Protein AF-A0A7X3ZP82-F1 (afdb_monomer_lite)

Sequence (205 aa):
MTQKFMVLSALLICLITMFGCGSDEEEPEKPTTPTTTEPMVPPEELIGSWEVVSINGEHPLAFVNADEPDEEERPKLNTENFYYVFSTDNSWTLNVKFDMAEFPEVPNIEGKVGIAGIWSGTYSVDDSVLSLVKVESEVEITSDPIDFFDAVFEGSKIEAKNEILEEFMSHVFNPFTKTILSIDGDTLTLEATGSVKNKMVLEKQ

Secondary structure (DSSP, 8-state):
--------------------------PPPPP--------PPPPGGG-EEEEEEEETTB-HHHHHTPPPTT-TTSPPPP-TT-EEEE-TTSEEEEEEEEEEPP-TTSTT--S-EEEEEEEEEEEEEETTEEEEEE-TT--EEEEESTTHHHHH-TTTHHHHHHHHHHHHIIIIIGGGSEEEEEEETTEEEEEETT-TT-EEEEEE-

Radius of gyration: 28.33 Å; chains: 1; bounding box: 57×72×71 Å

Structure (mmCIF, N/CA/C/O backbone):
data_AF-A0A7X3ZP82-F1
#
_entry.id   AF-A0A7X3ZP82-F1
#
loop_
_atom_site.group_PDB
_atom_site.id
_atom_site.type_symbol
_atom_site.label_atom_id
_atom_site.label_alt_id
_atom_site.label_comp_id
_atom_site.label_asym_id
_atom_site.label_entity_id
_atom_site.label_seq_id
_atom_site.pdbx_PDB_ins_code
_atom_site.Cartn_x
_atom_site.Cartn_y
_atom_site.Cartn_z
_atom_site.occupancy
_atom_site.B_iso_or_equiv
_atom_site.auth_seq_id
_atom_site.auth_comp_id
_atom_site.auth_asym_id
_atom_site.auth_atom_id
_atom_site.pdbx_PDB_model_num
ATOM 1 N N . MET A 1 1 ? 30.926 59.669 29.052 1.00 42.66 1 MET A N 1
ATOM 2 C CA . MET A 1 1 ? 29.640 58.996 28.781 1.00 42.66 1 MET A CA 1
ATOM 3 C C . MET A 1 1 ? 29.006 58.638 30.115 1.00 42.66 1 MET A C 1
ATOM 5 O O . MET A 1 1 ? 29.610 57.934 30.908 1.00 42.66 1 MET A O 1
ATOM 9 N N . THR A 1 2 ? 27.871 59.272 30.378 1.00 34.81 2 THR A N 1
ATOM 10 C CA . THR A 1 2 ? 26.932 59.209 31.518 1.00 34.81 2 THR A CA 1
ATOM 11 C C . THR A 1 2 ? 26.518 57.756 31.855 1.00 34.81 2 THR A C 1
ATOM 13 O O . THR A 1 2 ? 26.283 56.984 30.936 1.00 34.81 2 THR A O 1
ATOM 16 N N . GLN A 1 3 ? 26.607 57.248 33.104 1.00 35.03 3 GLN A N 1
ATOM 17 C CA . GLN A 1 3 ? 25.612 57.330 34.212 1.00 35.03 3 GLN A CA 1
ATOM 18 C C . GLN A 1 3 ? 24.154 57.253 33.696 1.00 35.03 3 GLN A C 1
ATOM 20 O O . GLN A 1 3 ? 23.803 58.058 32.852 1.00 35.03 3 GLN A O 1
ATOM 25 N N . LYS A 1 4 ? 23.202 56.427 34.159 1.00 36.97 4 LYS A N 1
ATOM 26 C CA . LYS A 1 4 ? 22.931 55.791 35.464 1.00 36.97 4 LYS A CA 1
ATOM 27 C C . LYS A 1 4 ? 21.513 55.148 35.383 1.00 36.97 4 LYS A C 1
ATOM 29 O O . LYS A 1 4 ? 20.725 55.631 34.583 1.00 36.97 4 LYS A O 1
ATOM 34 N N . PHE A 1 5 ? 21.199 54.214 36.297 1.00 40.44 5 PHE A N 1
ATOM 35 C CA . PHE A 1 5 ? 19.861 53.824 36.827 1.00 40.44 5 PHE A CA 1
ATOM 36 C C . PHE A 1 5 ? 18.807 53.260 35.834 1.00 40.44 5 PHE A C 1
ATOM 38 O O . PHE A 1 5 ? 18.467 53.889 34.847 1.00 40.44 5 PHE A O 1
ATOM 45 N N . MET A 1 6 ? 18.323 52.013 35.956 1.00 43.44 6 MET A N 1
ATOM 46 C CA . MET A 1 6 ? 17.437 51.447 36.998 1.00 43.44 6 MET A CA 1
ATOM 47 C C . MET A 1 6 ? 16.149 52.271 37.183 1.00 43.44 6 MET A C 1
ATOM 49 O O . MET A 1 6 ? 16.259 53.445 37.511 1.00 43.44 6 MET A O 1
ATOM 53 N N . VAL A 1 7 ? 14.970 51.647 37.010 1.00 40.97 7 VAL A N 1
ATOM 54 C CA . VAL A 1 7 ? 13.754 51.760 37.859 1.00 40.97 7 VAL A CA 1
ATOM 55 C C . VAL A 1 7 ? 12.492 51.281 37.111 1.00 40.97 7 VAL A C 1
ATOM 57 O O . VAL A 1 7 ? 12.151 51.762 36.034 1.00 40.97 7 VAL A O 1
ATOM 60 N N . LEU A 1 8 ? 11.809 50.322 37.747 1.00 42.88 8 LEU A N 1
ATOM 61 C CA . LEU A 1 8 ? 10.406 49.935 37.572 1.00 42.88 8 LEU A CA 1
ATOM 62 C C . LEU A 1 8 ? 9.451 51.122 37.801 1.00 42.88 8 LEU A C 1
ATOM 64 O O . LEU A 1 8 ? 9.605 51.815 38.801 1.00 42.88 8 LEU A O 1
ATOM 68 N N . SER A 1 9 ? 8.369 51.238 37.027 1.00 39.72 9 SER A N 1
ATOM 69 C CA . SER A 1 9 ? 7.022 51.638 37.508 1.00 39.72 9 SER A CA 1
ATOM 70 C C . SER A 1 9 ? 6.078 51.744 36.310 1.00 39.72 9 SER A C 1
ATOM 72 O O . SER A 1 9 ? 6.418 52.389 35.329 1.00 39.72 9 SER A O 1
ATO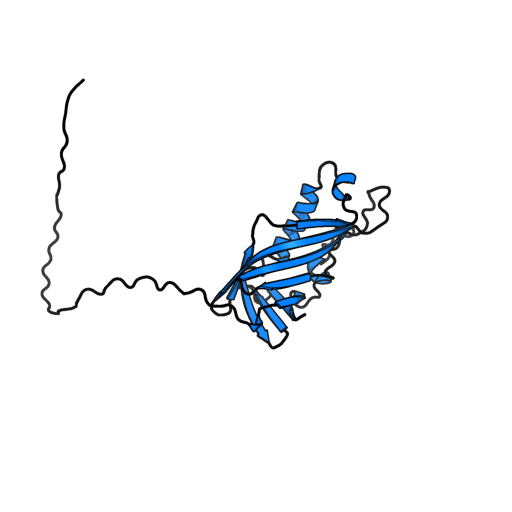M 74 N N . ALA A 1 10 ? 5.004 50.960 36.228 1.00 39.75 10 ALA A N 1
ATOM 75 C CA . ALA A 1 10 ? 3.768 51.009 37.020 1.00 39.75 10 ALA A CA 1
ATOM 76 C C . ALA A 1 10 ? 2.751 52.050 36.506 1.00 39.75 10 ALA A C 1
ATOM 78 O O . ALA A 1 10 ? 3.014 53.245 36.522 1.00 39.75 10 ALA A O 1
ATOM 79 N N . LEU A 1 11 ? 1.570 51.513 36.160 1.00 38.94 11 LEU A N 1
ATOM 80 C CA . LEU A 1 11 ? 0.216 52.083 36.249 1.00 38.94 11 LEU A CA 1
ATOM 81 C C . LEU A 1 11 ? -0.157 53.366 35.474 1.00 38.94 11 LEU A C 1
ATOM 83 O O . LEU A 1 11 ? 0.307 54.448 35.808 1.00 38.94 11 LEU A O 1
ATOM 87 N N . LEU A 1 12 ? -1.181 53.251 34.610 1.00 37.22 12 LEU A N 1
ATOM 88 C CA . LEU A 1 12 ? -2.462 54.002 34.674 1.00 37.22 12 LEU A CA 1
ATOM 89 C C . LEU A 1 12 ? -3.404 53.463 33.565 1.00 37.22 12 LEU A C 1
ATOM 91 O O . LEU A 1 12 ? -3.072 53.555 32.391 1.00 37.22 12 LEU A O 1
ATOM 95 N N . ILE A 1 13 ? -4.424 52.649 33.861 1.00 43.09 13 ILE A N 1
ATOM 96 C CA . ILE A 1 13 ? -5.796 52.990 34.307 1.00 43.09 13 ILE A CA 1
ATOM 97 C C . ILE A 1 13 ? -6.617 53.775 33.262 1.00 43.09 13 ILE A C 1
ATOM 99 O O . ILE A 1 13 ? -6.456 54.979 33.119 1.00 43.09 13 ILE A O 1
ATOM 103 N N . CYS A 1 14 ? -7.598 53.079 32.678 1.00 40.56 14 CYS A N 1
ATOM 104 C CA . CYS A 1 14 ? -8.964 53.541 32.377 1.00 40.56 14 CYS A CA 1
ATOM 105 C C . CYS A 1 14 ? -9.849 52.311 32.676 1.00 40.56 14 CYS A C 1
ATOM 107 O O . CYS A 1 14 ? -9.787 51.341 31.935 1.00 40.56 14 CYS A O 1
ATOM 109 N N . LEU A 1 15 ? -10.478 52.120 33.840 1.00 41.28 15 LEU A N 1
ATOM 110 C CA . LEU A 1 15 ? -11.582 52.873 34.446 1.00 41.28 15 LEU A CA 1
ATOM 111 C C . LEU A 1 15 ? -12.754 53.105 33.479 1.00 41.28 15 LEU A C 1
ATOM 113 O O . LEU A 1 15 ? -12.938 54.198 32.959 1.00 41.28 15 LEU A O 1
ATOM 117 N N . ILE A 1 16 ? -13.577 52.067 33.300 1.00 49.81 16 ILE A N 1
ATOM 118 C CA . ILE A 1 16 ? -15.026 52.234 33.147 1.00 49.81 16 ILE A CA 1
ATOM 119 C C . ILE A 1 16 ? -15.698 51.315 34.165 1.00 49.81 16 ILE A C 1
ATOM 121 O O . ILE A 1 16 ? -15.814 50.108 33.988 1.00 49.81 16 ILE A O 1
ATOM 125 N N . THR A 1 17 ? -16.107 51.929 35.267 1.00 51.62 17 THR A N 1
ATOM 126 C CA . THR A 1 17 ? -17.110 51.420 36.194 1.00 51.62 17 THR A CA 1
ATOM 127 C C . THR A 1 17 ? -18.489 51.596 35.568 1.00 51.62 17 THR A C 1
ATOM 129 O O . THR A 1 17 ? -18.896 52.729 35.308 1.00 51.62 17 THR A O 1
ATOM 132 N N . MET A 1 18 ? -19.248 50.514 35.423 1.00 52.66 18 MET A N 1
ATOM 133 C CA . MET A 1 18 ? -20.702 50.585 35.539 1.00 52.66 18 MET A CA 1
ATOM 134 C C . MET A 1 18 ? -21.150 49.562 36.575 1.00 52.66 18 MET A C 1
ATOM 136 O O . MET A 1 18 ? -20.935 48.364 36.436 1.00 52.66 18 MET A O 1
ATOM 140 N N . PHE A 1 19 ? -21.722 50.097 37.648 1.00 45.81 19 PHE A N 1
ATOM 141 C CA . PHE A 1 19 ? -22.448 49.371 38.674 1.00 45.81 19 PHE A CA 1
ATOM 142 C C . PHE A 1 19 ? -23.661 48.667 38.052 1.00 45.81 19 PHE A C 1
ATOM 144 O O . PHE A 1 19 ? -24.523 49.325 37.471 1.00 45.81 19 PHE A O 1
ATOM 151 N N . GLY A 1 20 ? -23.750 47.354 38.249 1.00 36.41 20 GLY A N 1
ATOM 152 C CA . GLY A 1 20 ? -24.953 46.551 38.061 1.00 36.41 20 GLY A CA 1
ATOM 153 C C . GLY A 1 20 ? -25.025 45.523 39.186 1.00 36.41 20 GLY A C 1
ATOM 154 O O . GLY A 1 20 ? -24.233 44.594 39.227 1.00 36.41 20 GLY A O 1
ATOM 155 N N . CYS A 1 21 ? -25.918 45.773 40.138 1.00 46.69 21 CYS A N 1
ATOM 156 C CA . CYS A 1 21 ? -26.221 44.958 41.310 1.00 46.69 21 CYS A CA 1
ATOM 157 C C . CYS A 1 21 ? -26.901 43.638 40.900 1.00 46.69 21 CYS A C 1
ATOM 159 O O . CYS A 1 21 ? -27.856 43.678 40.126 1.00 46.69 21 CYS A O 1
ATOM 161 N N . GLY A 1 22 ? -26.463 42.503 41.446 1.00 32.28 22 GLY A N 1
ATOM 162 C CA . GLY A 1 22 ? -27.160 41.223 41.311 1.00 32.28 22 GLY A CA 1
ATOM 163 C C . GLY A 1 22 ? -26.358 40.078 41.922 1.00 32.28 22 GLY A C 1
ATOM 164 O O . GLY A 1 22 ? -25.291 39.751 41.418 1.00 32.28 22 GLY A O 1
ATOM 165 N N . SER A 1 23 ? -26.859 39.532 43.030 1.00 42.03 23 SER A N 1
ATOM 166 C CA . SER A 1 23 ? -26.394 38.303 43.675 1.00 42.03 23 SER A CA 1
ATOM 167 C C . SER A 1 23 ? -26.214 37.152 42.685 1.00 42.03 23 SER A C 1
ATOM 169 O O . SER A 1 23 ? -27.133 36.892 41.918 1.00 42.03 23 SER A O 1
ATOM 171 N N . ASP A 1 24 ? -25.097 36.435 42.752 1.00 37.53 24 ASP A N 1
ATOM 172 C CA . ASP A 1 24 ? -25.059 35.081 43.317 1.00 37.53 24 ASP A CA 1
ATOM 173 C C . ASP A 1 24 ? -23.601 34.619 43.453 1.00 37.53 24 ASP A C 1
ATOM 175 O O . ASP A 1 24 ? -22.722 35.048 42.704 1.00 37.53 24 ASP A O 1
ATOM 179 N N . GLU A 1 25 ? -23.333 33.799 44.464 1.00 51.72 25 GLU A N 1
ATOM 180 C CA . GLU A 1 25 ? -22.058 33.106 44.625 1.00 51.72 25 GLU A CA 1
ATOM 181 C C . GLU A 1 25 ? -21.932 32.038 43.528 1.00 51.72 25 GLU A C 1
ATOM 183 O O . GLU A 1 25 ? -22.509 30.963 43.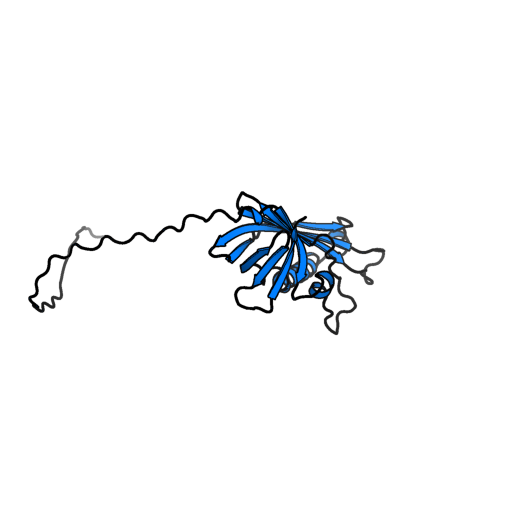651 1.00 51.72 25 GLU A O 1
ATOM 188 N N . GLU A 1 26 ? -21.152 32.301 42.480 1.00 42.12 26 GLU A N 1
ATOM 189 C CA . GLU A 1 26 ? -20.598 31.233 41.644 1.00 42.12 26 GLU A CA 1
ATOM 190 C C . GLU A 1 26 ? -19.070 31.256 41.719 1.00 42.12 26 GLU A C 1
ATOM 192 O O . GLU A 1 26 ? -18.388 32.233 41.397 1.00 42.12 26 GLU A O 1
ATOM 197 N N . GLU A 1 27 ? -18.554 30.150 42.244 1.00 43.28 27 GLU A N 1
ATOM 198 C CA . GLU A 1 27 ? -17.152 29.766 42.297 1.00 43.28 27 GLU A CA 1
ATOM 199 C C . GLU A 1 27 ? -16.544 29.837 40.880 1.00 43.28 27 GLU A C 1
ATOM 201 O O . GLU A 1 27 ? -17.181 29.386 39.927 1.00 43.28 27 GLU A O 1
ATOM 206 N N . PRO A 1 28 ? -15.337 30.399 40.679 1.00 41.06 28 PRO A N 1
ATOM 207 C CA . PRO A 1 28 ? -14.753 30.452 39.348 1.00 41.06 28 PRO A CA 1
ATOM 208 C C . PRO A 1 28 ? -14.445 29.030 38.878 1.00 41.06 28 PRO A C 1
ATOM 210 O O . PRO A 1 28 ? -13.602 28.345 39.466 1.00 41.06 28 PRO A O 1
ATOM 213 N N . GLU A 1 29 ? -15.121 28.602 37.809 1.00 45.62 29 GLU A N 1
ATOM 214 C CA . GLU A 1 29 ? -14.835 27.352 37.116 1.00 45.62 29 GLU A CA 1
ATOM 215 C C . GLU A 1 29 ? -13.328 27.244 36.858 1.00 45.62 29 GLU A C 1
ATOM 217 O O . GLU A 1 29 ? -12.692 28.087 36.215 1.00 45.62 29 GLU A O 1
ATOM 222 N N . LYS A 1 30 ? -12.738 26.193 37.426 1.00 48.19 30 LYS A N 1
ATOM 223 C CA . LYS A 1 30 ? -11.350 25.814 37.191 1.00 48.19 30 LYS A CA 1
ATOM 224 C C . LYS A 1 30 ? -11.149 25.644 35.678 1.00 48.19 30 LYS A C 1
ATOM 226 O O . LYS A 1 30 ? -12.002 25.027 35.045 1.00 48.19 30 LYS A O 1
ATOM 231 N N . PRO A 1 31 ? -10.024 26.100 35.095 1.00 39.91 31 PRO A N 1
ATOM 232 C CA . PRO A 1 31 ? -9.747 25.861 33.686 1.00 39.91 31 PRO A CA 1
ATOM 233 C C . PRO A 1 31 ? -9.759 24.353 33.444 1.00 39.91 31 PRO A C 1
ATOM 235 O O . PRO A 1 31 ? -8.955 23.623 34.033 1.00 39.91 31 PRO A O 1
ATOM 238 N N . THR A 1 32 ? -10.687 23.882 32.617 1.00 39.19 32 THR A N 1
ATOM 239 C CA . THR A 1 32 ? -10.678 22.525 32.087 1.00 39.19 32 THR A CA 1
ATOM 240 C C . THR A 1 32 ? -9.411 22.398 31.260 1.00 39.19 32 THR A C 1
ATOM 242 O O . THR A 1 32 ? -9.286 22.946 30.166 1.00 39.19 32 THR A O 1
ATOM 245 N N . THR A 1 33 ? -8.419 21.731 31.843 1.00 41.25 33 THR A N 1
ATOM 246 C CA . THR A 1 33 ? -7.249 21.221 31.137 1.00 41.25 33 THR A CA 1
ATOM 247 C C . THR A 1 33 ? -7.738 20.533 29.859 1.00 41.25 33 THR A C 1
ATOM 249 O O . THR A 1 33 ? -8.712 19.780 29.950 1.00 41.25 33 THR A O 1
ATOM 252 N N . PRO A 1 34 ? -7.123 20.769 28.685 1.00 40.44 34 PRO A N 1
ATOM 253 C CA . PRO A 1 34 ? -7.466 20.001 27.497 1.00 40.44 34 PRO A CA 1
ATOM 254 C C . PRO A 1 34 ? -7.328 18.522 27.847 1.00 40.44 34 PRO A C 1
ATOM 256 O O . PRO A 1 34 ? -6.299 18.104 28.381 1.00 40.44 34 PRO A O 1
ATOM 259 N N . THR A 1 35 ? -8.395 17.758 27.616 1.00 40.81 35 THR A N 1
ATOM 260 C CA . THR A 1 35 ? -8.368 16.303 27.687 1.00 40.81 35 THR A CA 1
ATOM 261 C C . THR A 1 35 ? -7.275 15.852 26.731 1.00 40.81 35 THR A C 1
ATOM 263 O O . THR A 1 35 ? -7.448 15.911 25.517 1.00 40.81 35 THR A O 1
ATOM 266 N N . THR A 1 36 ? -6.113 15.486 27.268 1.00 43.91 36 THR A N 1
ATOM 267 C CA . THR A 1 36 ? -5.128 14.707 26.529 1.00 43.91 36 THR A CA 1
ATOM 268 C C . THR A 1 36 ? -5.842 13.415 26.174 1.00 43.91 36 THR A C 1
ATOM 270 O O . THR A 1 36 ? -6.055 12.580 27.051 1.00 43.91 36 THR A O 1
ATOM 273 N N . THR A 1 37 ? -6.295 13.291 24.928 1.00 47.50 37 THR A N 1
ATOM 274 C CA . THR A 1 37 ? -6.771 12.024 24.384 1.00 47.50 37 THR A CA 1
ATOM 275 C C . THR A 1 37 ? -5.609 11.053 24.537 1.00 47.50 37 THR A C 1
ATOM 277 O O . THR A 1 37 ? -4.560 11.235 23.914 1.00 47.50 37 THR A O 1
ATOM 280 N N . GLU A 1 38 ? -5.727 10.106 25.467 1.00 46.19 38 GLU A N 1
ATOM 281 C CA . GLU A 1 38 ? -4.759 9.021 25.568 1.00 46.19 38 GLU A CA 1
ATOM 282 C C . GLU A 1 38 ? -4.685 8.335 24.197 1.00 46.19 38 GLU A C 1
ATOM 284 O O . GLU A 1 38 ? -5.725 8.179 23.550 1.00 46.19 38 GLU A O 1
ATOM 289 N N . PRO A 1 39 ? -3.485 7.969 23.712 1.00 51.62 39 PRO A N 1
ATOM 290 C CA . PRO A 1 39 ? -3.363 7.265 22.447 1.00 51.62 39 PRO A CA 1
ATOM 291 C C . PRO A 1 39 ? -4.175 5.973 22.541 1.00 51.62 39 PRO A C 1
ATOM 293 O O . PRO A 1 39 ? -3.862 5.086 23.337 1.00 51.62 39 PRO A O 1
ATOM 296 N N . MET A 1 40 ? -5.252 5.907 21.760 1.00 61.00 40 MET A N 1
ATOM 297 C CA . MET A 1 40 ? -6.099 4.730 21.682 1.00 61.00 40 MET A CA 1
ATOM 298 C C . MET A 1 40 ? -5.249 3.572 21.156 1.00 61.00 40 MET A C 1
ATOM 300 O O . MET A 1 40 ? -4.542 3.713 20.157 1.00 61.00 40 MET A O 1
ATOM 304 N N . VAL A 1 41 ? -5.273 2.443 21.864 1.00 66.56 41 VAL A N 1
ATOM 305 C CA . VAL A 1 41 ? -4.592 1.222 21.419 1.00 66.56 41 VAL A CA 1
ATOM 306 C C . VAL A 1 41 ? -5.215 0.809 20.080 1.00 66.56 41 VAL A C 1
ATOM 308 O O . VAL A 1 41 ? -6.447 0.768 19.994 1.00 66.56 41 VAL A O 1
ATOM 311 N N . PRO A 1 42 ? -4.416 0.540 19.030 1.00 72.69 42 PRO A N 1
ATOM 312 C CA . PRO A 1 42 ? -4.962 0.136 17.742 1.00 72.69 42 PRO A CA 1
ATOM 313 C C . PRO A 1 42 ? -5.757 -1.173 17.872 1.00 72.69 42 PRO A C 1
ATOM 315 O O . PRO A 1 42 ? -5.445 -1.992 18.742 1.00 72.69 42 PRO A O 1
ATOM 318 N N . PRO A 1 43 ? -6.775 -1.399 17.021 1.00 81.81 43 PRO A N 1
ATOM 319 C CA . PRO A 1 43 ? -7.537 -2.643 17.043 1.00 81.81 43 PRO A CA 1
ATOM 320 C C . PRO A 1 43 ? -6.593 -3.838 16.868 1.00 81.81 43 PRO A C 1
ATOM 322 O O . PRO A 1 43 ? -5.841 -3.875 15.896 1.00 81.81 43 PRO A O 1
ATOM 325 N N . GLU A 1 44 ? -6.641 -4.827 17.768 1.00 87.19 44 GLU A N 1
ATOM 326 C CA . GLU A 1 44 ? -5.797 -6.033 17.659 1.00 87.19 44 GLU A CA 1
ATOM 327 C C . GLU A 1 44 ? -5.990 -6.746 16.310 1.00 87.19 44 GLU A C 1
ATOM 329 O O . GLU A 1 44 ? -5.053 -7.320 15.760 1.00 87.19 44 GLU A O 1
ATOM 334 N N . GLU A 1 45 ? -7.195 -6.650 15.744 1.00 90.94 45 GLU A N 1
ATOM 335 C CA . GLU A 1 45 ? -7.557 -7.221 14.448 1.00 90.94 45 GLU A CA 1
ATOM 336 C C . GLU A 1 45 ? -6.750 -6.630 13.284 1.00 90.94 45 GLU A C 1
ATOM 338 O O . GLU A 1 45 ? -6.458 -7.360 12.337 1.00 90.94 45 GLU A O 1
ATOM 343 N N . LEU A 1 46 ? -6.334 -5.357 13.375 1.00 94.00 46 LEU A N 1
ATOM 344 C CA . LEU A 1 46 ? -5.539 -4.665 12.352 1.00 94.00 46 LEU A CA 1
ATOM 345 C C . LEU A 1 46 ? -4.098 -5.186 12.285 1.00 94.00 46 LEU A C 1
ATOM 347 O O . LEU A 1 46 ? -3.457 -5.092 11.241 1.00 94.00 46 LEU A O 1
ATOM 351 N N . ILE A 1 47 ? -3.576 -5.742 13.378 1.00 95.25 47 ILE A N 1
ATOM 352 C CA . ILE A 1 47 ? -2.194 -6.220 13.446 1.00 95.25 47 ILE A CA 1
ATOM 353 C C . ILE A 1 47 ? -2.006 -7.423 12.510 1.00 95.25 47 ILE A C 1
ATOM 355 O O . ILE A 1 47 ? -2.809 -8.365 12.508 1.00 95.25 47 ILE A O 1
ATOM 359 N N . GLY A 1 48 ? -0.923 -7.400 11.731 1.00 95.75 48 GLY A N 1
ATOM 360 C CA . GLY A 1 48 ? -0.574 -8.451 10.773 1.00 95.75 48 GLY A CA 1
ATOM 361 C C . GLY A 1 48 ? -0.219 -7.927 9.383 1.00 95.75 48 GLY A C 1
ATOM 362 O O . GLY A 1 48 ? -0.024 -6.725 9.193 1.00 95.75 48 GLY A O 1
ATOM 363 N N . SER A 1 49 ? -0.108 -8.858 8.432 1.00 97.06 49 SER A N 1
ATOM 364 C CA . SER A 1 49 ? 0.142 -8.582 7.014 1.00 97.06 49 SER A CA 1
ATOM 365 C C . SER A 1 49 ? -1.173 -8.558 6.235 1.00 97.06 49 SER A C 1
ATOM 367 O O . SER A 1 49 ? -2.040 -9.406 6.456 1.00 97.06 49 SER A O 1
ATOM 369 N N . TRP A 1 50 ? -1.308 -7.586 5.338 1.00 97.38 50 TRP A N 1
ATOM 370 C CA . TRP A 1 50 ? -2.505 -7.320 4.549 1.00 97.38 50 TRP A CA 1
ATOM 371 C C . TRP A 1 50 ? -2.132 -7.084 3.091 1.00 97.38 50 TRP A C 1
ATOM 373 O O . TRP A 1 50 ? -1.524 -6.066 2.757 1.00 97.38 50 TRP A O 1
ATOM 383 N N . GLU A 1 51 ? -2.509 -8.008 2.220 1.00 95.88 51 GLU A N 1
ATOM 384 C CA . GLU A 1 51 ? -2.273 -7.926 0.783 1.00 95.88 51 GLU A CA 1
ATOM 385 C C . GLU A 1 51 ? -3.292 -7.016 0.115 1.00 95.88 51 GLU A C 1
ATOM 387 O O . GLU A 1 51 ? -4.490 -7.156 0.335 1.00 95.88 51 GLU A O 1
ATOM 392 N N . VAL A 1 52 ? -2.837 -6.088 -0.721 1.00 94.12 52 VAL A N 1
ATOM 393 C CA . VAL A 1 52 ? -3.721 -5.223 -1.501 1.00 94.12 52 VAL A CA 1
ATOM 394 C C . VAL A 1 52 ? -4.282 -6.030 -2.667 1.00 94.12 52 VAL A C 1
ATOM 396 O O . VAL A 1 52 ? -3.551 -6.375 -3.589 1.00 94.12 52 VAL A O 1
ATOM 399 N N . VAL A 1 53 ? -5.590 -6.287 -2.656 1.00 94.00 53 VAL A N 1
ATOM 400 C CA . VAL A 1 53 ? -6.267 -7.100 -3.687 1.00 94.00 53 VAL A CA 1
ATOM 401 C C . VAL A 1 53 ? -7.111 -6.269 -4.651 1.00 94.00 53 VAL A C 1
ATOM 403 O O . VAL A 1 53 ? -7.458 -6.732 -5.736 1.00 94.00 53 VAL A O 1
ATOM 406 N N . SER A 1 54 ? -7.454 -5.031 -4.283 1.00 93.44 54 SER A N 1
ATOM 407 C CA . SER A 1 54 ? -8.213 -4.125 -5.149 1.00 93.44 54 SER A CA 1
ATOM 408 C C . SER A 1 54 ? -8.006 -2.662 -4.767 1.00 93.44 54 SER A C 1
ATOM 410 O O . SER A 1 54 ? -8.087 -2.304 -3.591 1.00 93.44 54 SER A O 1
ATOM 412 N N . ILE A 1 55 ? -7.873 -1.799 -5.775 1.00 91.50 55 ILE A N 1
ATOM 413 C CA . ILE A 1 55 ? -7.903 -0.339 -5.636 1.00 91.50 55 ILE A CA 1
ATOM 414 C C . ILE A 1 55 ? -8.990 0.197 -6.562 1.00 91.50 55 ILE A C 1
ATOM 416 O O . ILE A 1 55 ? -9.017 -0.103 -7.749 1.00 91.50 55 ILE A O 1
ATOM 420 N N . ASN A 1 56 ? -9.935 0.953 -6.010 1.00 90.56 56 ASN A N 1
ATOM 421 C CA . ASN A 1 56 ? -11.088 1.527 -6.708 1.00 90.56 56 ASN A CA 1
ATOM 422 C C . ASN A 1 56 ? -11.943 0.503 -7.481 1.00 90.56 56 ASN A C 1
ATOM 424 O O . ASN A 1 56 ? -12.634 0.851 -8.434 1.00 90.56 56 ASN A O 1
ATOM 428 N N . GLY A 1 57 ? -11.946 -0.755 -7.026 1.00 88.44 57 GLY A N 1
ATOM 429 C CA . GLY A 1 57 ? -12.668 -1.858 -7.665 1.00 88.44 57 GLY A CA 1
ATOM 430 C C . GLY A 1 57 ? -11.916 -2.505 -8.831 1.00 88.44 57 GLY A C 1
ATOM 431 O O . GLY A 1 57 ? -12.476 -3.370 -9.502 1.00 88.44 57 GLY A O 1
ATOM 432 N N . GLU A 1 58 ? -10.667 -2.106 -9.064 1.00 89.44 58 GLU A N 1
ATOM 433 C CA . GLU A 1 58 ? -9.786 -2.650 -10.089 1.00 89.44 58 GLU A CA 1
ATOM 434 C C . GLU A 1 58 ? -8.652 -3.460 -9.456 1.00 89.44 58 GLU A C 1
ATOM 436 O O . GLU A 1 58 ? -8.246 -3.229 -8.314 1.00 89.44 58 GLU A O 1
ATOM 441 N N . HIS A 1 59 ? -8.123 -4.421 -10.216 1.00 88.62 59 HIS A N 1
ATOM 442 C CA . HIS A 1 59 ? -6.934 -5.161 -9.806 1.00 88.62 59 HIS A CA 1
ATOM 443 C C . HIS A 1 59 ? -5.757 -4.180 -9.633 1.00 88.62 59 HIS A C 1
ATOM 445 O O . HIS A 1 59 ? -5.579 -3.333 -10.511 1.00 88.62 59 HIS A O 1
ATOM 451 N N . PRO A 1 60 ? -4.916 -4.295 -8.585 1.00 86.31 60 PRO A N 1
ATOM 452 C CA . PRO A 1 60 ? -3.842 -3.336 -8.316 1.00 86.31 60 PRO A CA 1
ATOM 453 C C . PRO A 1 60 ? -2.926 -3.121 -9.522 1.00 86.31 60 PRO A C 1
ATOM 455 O O . PRO A 1 60 ? -2.655 -1.986 -9.891 1.00 86.31 60 PRO A O 1
ATOM 458 N N . LEU A 1 61 ? -2.543 -4.203 -10.211 1.00 82.25 61 LEU A N 1
ATOM 459 C CA . LEU A 1 61 ? -1.777 -4.127 -11.459 1.00 82.25 61 LEU A CA 1
ATOM 460 C C . LEU A 1 61 ? -2.448 -3.256 -12.535 1.00 82.25 61 LEU A C 1
ATOM 462 O O . LEU A 1 61 ? -1.762 -2.513 -13.221 1.00 82.25 61 LEU A O 1
ATOM 466 N N . ALA A 1 62 ? -3.765 -3.359 -12.713 1.00 81.38 62 ALA A N 1
ATOM 467 C CA . ALA A 1 62 ? -4.479 -2.592 -13.731 1.00 81.38 62 ALA A CA 1
ATOM 468 C C . ALA A 1 62 ? -4.622 -1.122 -13.319 1.00 81.38 62 ALA A C 1
ATOM 470 O O . ALA A 1 62 ? -4.400 -0.242 -14.139 1.00 81.38 62 ALA A O 1
ATOM 471 N N . PHE A 1 63 ? -4.916 -0.874 -12.041 1.00 82.62 63 PHE A N 1
ATOM 472 C CA . PHE A 1 63 ? -5.056 0.473 -11.495 1.00 82.62 63 PHE A CA 1
ATOM 473 C C . PHE A 1 63 ? -3.750 1.269 -11.589 1.00 82.62 63 PHE A C 1
ATOM 475 O O . PHE A 1 63 ? -3.736 2.426 -11.994 1.00 82.62 63 PHE A O 1
ATOM 482 N N . VAL A 1 64 ? -2.645 0.631 -11.204 1.00 76.06 64 VAL A N 1
ATOM 483 C CA . VAL A 1 64 ? -1.322 1.257 -11.147 1.00 76.06 64 VAL A CA 1
ATOM 484 C C . VAL A 1 64 ? -0.723 1.454 -12.548 1.00 76.06 64 VAL A C 1
ATOM 486 O O . VAL A 1 64 ? 0.080 2.358 -12.735 1.00 76.06 64 VAL A O 1
ATOM 489 N N . ASN A 1 65 ? -1.129 0.644 -13.531 1.00 74.00 65 ASN A N 1
ATOM 490 C CA . ASN A 1 65 ? -0.660 0.717 -14.920 1.00 74.00 65 ASN A CA 1
ATOM 491 C C . ASN A 1 65 ? -1.757 1.144 -15.898 1.00 74.00 65 ASN A C 1
ATOM 493 O O . ASN A 1 65 ? -1.781 0.654 -17.029 1.00 74.00 65 ASN A O 1
ATOM 497 N N . ALA A 1 66 ? -2.712 1.965 -15.464 1.00 69.06 66 ALA A N 1
ATOM 498 C CA . ALA A 1 66 ? -3.747 2.452 -16.363 1.00 69.06 66 ALA A CA 1
ATOM 499 C C . ALA A 1 66 ? -3.074 3.227 -17.512 1.00 69.06 66 ALA A C 1
ATOM 501 O O . ALA A 1 66 ? -2.404 4.222 -17.261 1.00 69.06 66 ALA A O 1
ATOM 502 N N . ASP A 1 67 ? -3.204 2.731 -18.749 1.00 60.50 67 ASP A N 1
ATOM 503 C CA . ASP A 1 67 ? -2.471 3.275 -19.897 1.00 60.50 67 ASP A CA 1
ATOM 504 C C . ASP A 1 67 ? -2.851 4.757 -20.123 1.00 60.50 67 ASP A C 1
ATOM 506 O O . ASP A 1 67 ? -4.018 5.080 -20.384 1.00 60.50 67 ASP A O 1
ATOM 510 N N . GLU A 1 68 ? -1.870 5.663 -20.071 1.00 55.75 68 GLU A N 1
ATOM 511 C CA . GLU A 1 68 ? -2.005 6.982 -20.688 1.00 55.75 68 GLU A CA 1
ATOM 512 C C . GLU A 1 68 ? -1.814 6.839 -22.214 1.00 55.75 68 GLU A C 1
ATOM 514 O O . GLU A 1 68 ? -0.991 6.042 -22.671 1.00 55.75 68 GLU A O 1
ATOM 519 N N . PRO A 1 69 ? -2.588 7.569 -23.041 1.00 47.47 69 PRO A N 1
ATOM 520 C CA . PRO A 1 69 ? -2.736 7.294 -24.476 1.00 47.47 69 PRO A CA 1
ATOM 521 C C . PRO A 1 69 ? -1.461 7.422 -25.332 1.00 47.47 69 PRO A C 1
ATOM 523 O O . PRO A 1 69 ? -1.516 7.065 -26.507 1.00 47.47 69 PRO A O 1
ATOM 526 N N . ASP A 1 70 ? -0.342 7.885 -24.772 1.00 51.38 70 ASP A N 1
ATOM 527 C CA . ASP A 1 70 ? 0.927 8.108 -25.477 1.00 51.38 70 ASP A CA 1
ATOM 528 C C . ASP A 1 70 ? 2.108 7.273 -24.903 1.00 51.38 70 ASP A C 1
ATOM 530 O O . ASP A 1 70 ? 3.263 7.541 -25.230 1.00 51.38 70 ASP A O 1
ATOM 534 N N . GLU A 1 71 ? 1.856 6.258 -24.058 1.00 50.94 71 GLU A N 1
ATOM 535 C CA . GLU A 1 71 ? 2.875 5.674 -23.154 1.00 50.94 71 GLU A CA 1
ATOM 536 C C . GLU A 1 71 ? 3.139 4.162 -23.302 1.00 50.94 71 GLU A C 1
ATOM 538 O O . GLU A 1 71 ? 3.518 3.488 -22.344 1.00 50.94 71 GLU A O 1
ATOM 543 N N . GLU A 1 72 ? 3.000 3.600 -24.509 1.00 49.47 72 GLU A N 1
ATOM 544 C CA . GLU A 1 72 ? 3.232 2.160 -24.763 1.00 49.47 72 GLU A CA 1
ATOM 545 C C . GLU A 1 72 ? 4.655 1.666 -24.405 1.00 49.47 72 GLU A C 1
ATOM 547 O O . GLU A 1 72 ? 4.864 0.461 -24.251 1.00 49.47 72 GLU A O 1
ATOM 552 N N . GLU A 1 73 ? 5.622 2.573 -24.230 1.00 52.75 73 GLU A N 1
ATOM 553 C CA . GLU A 1 73 ? 7.021 2.260 -23.901 1.00 52.75 73 GLU A CA 1
ATOM 554 C C . GLU A 1 73 ? 7.380 2.475 -22.419 1.00 52.75 73 GLU A C 1
ATOM 556 O O . GLU A 1 73 ? 8.535 2.274 -22.032 1.00 52.75 73 GLU A O 1
ATOM 561 N N . ARG A 1 74 ? 6.425 2.869 -21.560 1.00 55.59 74 ARG A N 1
ATOM 562 C CA . ARG A 1 74 ? 6.732 3.099 -20.144 1.00 55.59 74 ARG A CA 1
ATOM 563 C C . ARG A 1 74 ? 6.891 1.798 -19.347 1.00 55.59 74 ARG A C 1
ATOM 565 O O . ARG A 1 74 ? 6.208 0.800 -19.602 1.00 55.59 74 ARG A O 1
ATOM 572 N N . PRO A 1 75 ? 7.772 1.797 -18.331 1.00 54.72 75 PRO A N 1
ATOM 573 C CA . PRO A 1 75 ? 7.900 0.678 -17.414 1.00 54.72 75 PRO A CA 1
ATOM 574 C C . PRO A 1 75 ? 6.579 0.391 -16.693 1.00 54.72 75 PRO A C 1
ATOM 576 O O . PRO A 1 75 ? 6.053 1.258 -16.004 1.00 54.72 75 PRO A O 1
ATOM 579 N N . LYS A 1 76 ? 6.064 -0.839 -16.803 1.00 60.81 76 LYS A N 1
ATOM 580 C CA . LYS A 1 76 ? 4.892 -1.262 -16.025 1.00 60.81 76 LYS A CA 1
ATOM 581 C C . LYS A 1 76 ? 5.306 -1.638 -14.597 1.00 60.81 76 LYS A C 1
ATOM 583 O O . LYS A 1 76 ? 6.388 -2.147 -14.351 1.00 60.81 76 LYS A O 1
ATOM 588 N N . LEU A 1 77 ? 4.453 -1.385 -13.625 1.00 64.56 77 LEU A N 1
ATOM 589 C CA . LEU A 1 77 ? 4.612 -1.755 -12.228 1.00 64.56 77 LEU A CA 1
ATOM 590 C C . LEU A 1 77 ? 4.031 -3.158 -12.029 1.00 64.56 77 LEU A C 1
ATOM 592 O O . LEU A 1 77 ? 2.860 -3.373 -12.304 1.00 64.56 77 LEU A O 1
ATOM 596 N N . ASN A 1 78 ? 4.819 -4.125 -11.558 1.00 67.50 78 ASN A N 1
ATOM 597 C CA . ASN A 1 78 ? 4.264 -5.369 -11.022 1.00 67.50 78 ASN A CA 1
ATOM 598 C C . ASN A 1 78 ? 3.649 -5.069 -9.636 1.00 67.50 78 ASN A C 1
ATOM 600 O O . ASN A 1 78 ? 3.975 -4.065 -9.002 1.00 67.50 78 ASN A O 1
ATOM 604 N N . THR A 1 79 ? 2.710 -5.894 -9.182 1.00 70.88 79 THR A N 1
ATOM 605 C CA . THR A 1 79 ? 2.102 -5.795 -7.847 1.00 70.88 79 THR A CA 1
ATOM 606 C C . THR A 1 79 ? 2.138 -7.123 -7.088 1.00 70.88 79 THR A C 1
ATOM 608 O O . THR A 1 79 ? 1.473 -7.244 -6.068 1.00 70.88 79 THR A O 1
ATOM 611 N N . GLU A 1 80 ? 2.927 -8.111 -7.534 1.00 71.00 80 GLU A N 1
ATOM 612 C CA . GLU A 1 80 ? 3.044 -9.459 -6.932 1.00 71.00 80 GLU A CA 1
ATOM 613 C C . GLU A 1 80 ? 3.556 -9.491 -5.475 1.00 71.00 80 GLU A C 1
ATOM 615 O O . GLU A 1 80 ? 3.649 -10.559 -4.887 1.00 71.00 80 GLU A O 1
ATOM 620 N N . ASN A 1 81 ? 3.882 -8.348 -4.869 1.00 77.88 81 ASN A N 1
ATOM 621 C CA . ASN A 1 81 ? 4.203 -8.225 -3.444 1.00 77.88 81 ASN A CA 1
ATOM 622 C C . ASN A 1 81 ? 3.720 -6.873 -2.915 1.00 77.88 81 ASN A C 1
ATOM 624 O O . ASN A 1 81 ? 4.521 -6.102 -2.396 1.00 77.88 81 ASN A O 1
ATOM 628 N N . PHE A 1 82 ? 2.444 -6.548 -3.127 1.00 89.81 82 PHE A N 1
ATOM 629 C CA . PHE A 1 82 ? 1.849 -5.295 -2.671 1.00 89.81 82 PHE A CA 1
ATOM 630 C C . PHE A 1 82 ? 1.076 -5.517 -1.367 1.00 89.81 82 PHE A C 1
ATOM 632 O O . PHE A 1 82 ? -0.083 -5.925 -1.388 1.00 89.81 82 PHE A O 1
ATOM 639 N N . TYR A 1 83 ? 1.711 -5.256 -0.223 1.00 93.31 83 TYR A N 1
ATOM 640 C CA . TYR A 1 83 ? 1.096 -5.496 1.084 1.00 93.31 83 TYR A CA 1
ATOM 641 C C . TYR A 1 83 ? 1.543 -4.504 2.158 1.00 93.31 83 TYR A C 1
ATOM 643 O O . TYR A 1 83 ? 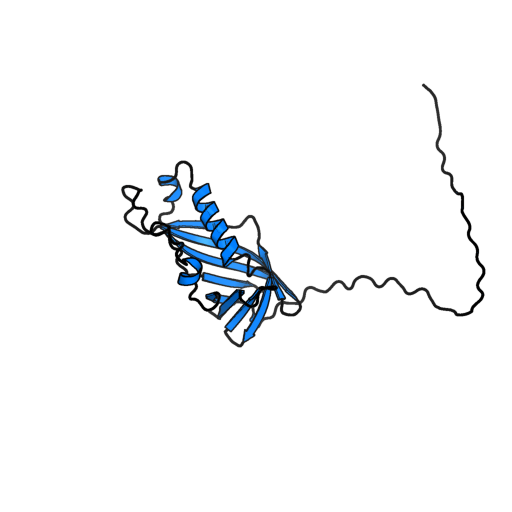2.663 -3.982 2.141 1.00 93.31 83 TYR A O 1
ATOM 651 N N . TYR A 1 84 ? 0.657 -4.284 3.126 1.00 94.75 84 TYR A N 1
ATOM 652 C CA . TYR A 1 84 ? 0.929 -3.545 4.351 1.00 94.75 84 TYR A CA 1
ATOM 653 C C . TYR A 1 84 ? 1.221 -4.505 5.501 1.00 94.75 84 TYR A C 1
ATOM 655 O O . TYR A 1 84 ? 0.613 -5.566 5.599 1.00 94.75 84 TYR A O 1
ATOM 663 N N . VAL A 1 85 ? 2.096 -4.107 6.420 1.00 96.12 85 VAL A N 1
ATOM 664 C CA . VAL A 1 85 ? 2.263 -4.772 7.719 1.00 96.12 85 VAL A CA 1
ATOM 665 C C . VAL A 1 85 ? 2.018 -3.754 8.815 1.00 96.12 85 VAL A C 1
ATOM 667 O O . VAL A 1 85 ? 2.694 -2.728 8.833 1.00 96.12 85 VAL A O 1
ATOM 670 N N . PHE A 1 86 ? 1.095 -4.044 9.732 1.00 95.94 86 PHE A N 1
ATOM 671 C CA . PHE A 1 86 ? 0.833 -3.233 10.923 1.00 95.94 86 PHE A CA 1
ATOM 672 C C . PHE A 1 86 ? 1.324 -3.958 12.174 1.00 95.94 86 PHE A C 1
ATOM 674 O O . PHE A 1 86 ? 0.955 -5.108 12.423 1.00 95.94 86 PHE A O 1
ATOM 681 N N . SER A 1 87 ? 2.136 -3.269 12.970 1.00 94.75 87 SER A N 1
ATOM 682 C CA . SER A 1 87 ? 2.785 -3.810 14.166 1.00 94.75 87 SER A CA 1
ATOM 683 C C . SER A 1 87 ? 2.179 -3.254 15.454 1.00 94.75 87 SER A C 1
ATOM 685 O O . SER A 1 87 ? 1.546 -2.196 15.474 1.00 94.75 87 SER A O 1
ATOM 687 N N . THR A 1 88 ? 2.402 -3.958 16.566 1.00 92.31 88 THR A N 1
ATOM 688 C CA . THR A 1 88 ? 1.879 -3.599 17.898 1.00 92.31 88 THR A CA 1
ATOM 689 C C . THR A 1 88 ? 2.520 -2.353 18.510 1.00 92.31 88 THR A C 1
ATOM 691 O O . THR A 1 88 ? 2.013 -1.815 19.486 1.00 92.31 88 THR A O 1
ATOM 694 N N . ASP A 1 89 ? 3.660 -1.912 17.982 1.00 92.25 89 ASP A N 1
ATOM 695 C CA . ASP A 1 89 ? 4.375 -0.700 18.399 1.00 92.25 89 ASP A CA 1
ATOM 696 C C . ASP A 1 89 ? 3.944 0.546 17.608 1.00 92.25 89 ASP A C 1
ATOM 698 O O . ASP A 1 89 ? 4.621 1.573 17.644 1.00 92.25 89 ASP A O 1
ATOM 702 N N . ASN A 1 90 ? 2.813 0.455 16.903 1.00 91.69 90 ASN A N 1
ATOM 703 C CA . ASN A 1 90 ? 2.284 1.476 16.007 1.00 91.69 90 ASN A CA 1
ATOM 704 C C . ASN A 1 90 ? 3.166 1.750 14.778 1.00 91.69 90 ASN A C 1
ATOM 706 O O . ASN A 1 90 ? 2.991 2.782 14.132 1.00 91.69 90 ASN A O 1
ATOM 710 N N . SER A 1 91 ? 4.100 0.859 14.429 1.00 93.88 91 SER A N 1
ATOM 711 C CA . SER A 1 91 ? 4.823 0.935 13.157 1.00 93.88 91 SER A CA 1
ATOM 712 C C . SER A 1 91 ? 4.043 0.271 12.023 1.00 93.88 91 SER A C 1
ATOM 714 O O . SER A 1 91 ? 3.302 -0.695 12.232 1.00 93.88 91 SER A O 1
ATOM 716 N N . TRP A 1 92 ? 4.208 0.790 10.808 1.00 94.69 92 TRP A N 1
ATOM 717 C CA . TRP A 1 92 ? 3.731 0.134 9.596 1.00 94.69 92 TRP A CA 1
ATOM 718 C C . TRP A 1 92 ? 4.830 0.055 8.542 1.00 94.69 92 TRP A C 1
ATOM 720 O O . TRP A 1 92 ? 5.736 0.892 8.504 1.00 94.69 92 TRP A O 1
ATOM 730 N N . THR A 1 93 ? 4.720 -0.942 7.668 1.00 93.06 93 THR A N 1
ATOM 731 C CA . THR A 1 93 ? 5.489 -1.011 6.421 1.00 93.06 93 THR A CA 1
ATOM 732 C C . THR A 1 93 ? 4.559 -1.241 5.243 1.00 93.06 93 THR A C 1
ATOM 734 O O . THR A 1 93 ? 3.520 -1.879 5.390 1.00 93.06 93 THR A O 1
ATOM 737 N N . LEU A 1 94 ? 4.922 -0.702 4.087 1.00 91.38 94 LEU A N 1
ATOM 738 C CA . LEU A 1 94 ? 4.318 -0.985 2.800 1.00 91.38 94 LEU A CA 1
ATOM 739 C C . LEU A 1 94 ? 5.407 -1.532 1.892 1.00 91.38 94 LEU A C 1
ATOM 741 O O . LEU A 1 94 ? 6.411 -0.863 1.654 1.00 91.38 94 LEU A O 1
ATOM 745 N N . ASN A 1 95 ? 5.190 -2.736 1.391 1.00 89.44 95 ASN A N 1
ATOM 746 C CA . ASN A 1 95 ? 6.093 -3.408 0.473 1.00 89.44 95 ASN A CA 1
ATOM 747 C C . ASN A 1 95 ? 5.426 -3.417 -0.896 1.00 89.44 95 ASN A C 1
ATOM 749 O O . ASN A 1 95 ? 4.234 -3.714 -0.988 1.00 89.44 95 ASN A O 1
ATOM 753 N N . VAL A 1 96 ? 6.179 -3.055 -1.935 1.00 83.12 96 VAL A N 1
ATOM 754 C CA . VAL A 1 96 ? 5.741 -3.120 -3.334 1.00 83.12 96 VAL A CA 1
ATOM 755 C C . VAL A 1 96 ? 6.916 -3.556 -4.197 1.00 83.12 96 VAL A C 1
ATOM 757 O O . VAL A 1 96 ? 8.032 -3.068 -4.028 1.00 83.12 96 VAL A O 1
ATOM 760 N N . LYS A 1 97 ? 6.675 -4.456 -5.152 1.00 76.75 97 LYS A N 1
ATOM 761 C CA . LYS A 1 97 ? 7.667 -4.845 -6.158 1.00 76.75 97 LYS A CA 1
ATOM 762 C C . LYS A 1 97 ? 7.172 -4.490 -7.553 1.00 76.75 97 LYS A C 1
ATOM 764 O O . LYS A 1 97 ? 6.235 -5.107 -8.028 1.00 76.75 97 LYS A O 1
ATOM 769 N N . PHE A 1 98 ? 7.857 -3.569 -8.206 1.00 71.50 98 PHE A N 1
ATOM 770 C CA . PHE A 1 98 ? 7.697 -3.145 -9.588 1.00 71.50 98 PHE A CA 1
ATOM 771 C C . PHE A 1 98 ? 8.548 -4.022 -10.527 1.00 71.50 98 PHE A C 1
ATOM 773 O O . PHE A 1 98 ? 9.628 -4.448 -10.136 1.00 71.50 98 PHE A O 1
ATOM 780 N N . ASP A 1 99 ? 8.122 -4.261 -11.770 1.00 63.81 99 ASP A N 1
ATOM 781 C CA . ASP A 1 99 ? 8.967 -4.902 -12.789 1.00 63.81 99 ASP A CA 1
ATOM 782 C C . ASP A 1 99 ? 8.905 -4.066 -14.062 1.00 63.81 99 ASP A C 1
ATOM 784 O O . ASP A 1 99 ? 7.979 -4.202 -14.858 1.00 63.81 99 ASP A O 1
ATOM 788 N N . MET A 1 100 ? 9.909 -3.228 -14.276 1.00 60.09 100 MET A N 1
ATOM 789 C CA . MET A 1 100 ? 10.022 -2.414 -15.474 1.00 60.09 100 MET A CA 1
ATOM 790 C C . MET A 1 100 ? 10.067 -3.287 -16.731 1.00 60.09 100 MET A C 1
ATOM 792 O O . MET A 1 100 ? 10.793 -4.288 -16.792 1.00 60.09 100 MET A O 1
ATOM 796 N N . ALA A 1 101 ? 9.291 -2.879 -17.738 1.00 54.03 101 ALA A N 1
ATOM 797 C CA . ALA A 1 101 ? 9.329 -3.473 -19.067 1.00 54.03 101 ALA A CA 1
ATOM 798 C C . ALA A 1 101 ? 10.716 -3.295 -19.713 1.00 54.03 101 ALA A C 1
ATOM 800 O O . ALA A 1 101 ? 11.531 -2.492 -19.261 1.00 54.03 101 ALA A O 1
ATOM 801 N N . GLU A 1 102 ? 10.979 -4.097 -20.745 1.00 52.38 102 GLU A N 1
ATOM 802 C CA . GLU A 1 102 ? 12.238 -4.090 -21.492 1.00 52.38 102 GLU A CA 1
ATOM 803 C C . GLU A 1 102 ? 12.584 -2.665 -21.940 1.00 52.38 102 GLU A C 1
ATOM 805 O O . GLU A 1 102 ? 11.732 -1.971 -22.483 1.00 52.38 102 GLU A O 1
ATOM 810 N N . PHE A 1 103 ? 13.825 -2.234 -21.711 1.00 56.81 103 PHE A N 1
ATOM 811 C CA . PHE A 1 103 ? 14.328 -0.950 -22.191 1.00 56.81 103 PHE A CA 1
ATOM 812 C C . PHE A 1 103 ? 14.916 -1.149 -23.596 1.00 56.81 103 PHE A C 1
ATOM 814 O O . PHE A 1 103 ? 16.078 -1.556 -23.701 1.00 56.81 103 PHE A O 1
ATOM 821 N N . PRO A 1 104 ? 14.169 -0.878 -24.689 1.00 50.81 104 PRO A N 1
ATOM 822 C CA . PRO A 1 104 ? 14.640 -1.159 -26.048 1.00 50.81 104 PRO A CA 1
ATOM 823 C C . PRO A 1 104 ? 15.871 -0.324 -26.432 1.00 50.81 104 PRO A C 1
ATOM 825 O O . PRO A 1 104 ? 16.612 -0.691 -27.344 1.00 50.81 104 PRO A O 1
ATOM 828 N N . GLU A 1 105 ? 16.107 0.787 -25.731 1.00 53.66 105 GLU A N 1
ATOM 829 C CA . GLU A 1 105 ? 17.191 1.729 -26.013 1.00 53.66 105 GLU A CA 1
ATOM 830 C C . GLU A 1 105 ? 18.540 1.347 -25.383 1.00 53.66 105 GLU A C 1
ATOM 832 O O . GLU A 1 105 ? 19.560 1.954 -25.719 1.00 53.66 105 GLU A O 1
ATOM 837 N N . VAL A 1 106 ? 18.588 0.342 -24.498 1.00 53.53 106 VAL A N 1
ATOM 838 C CA . VAL A 1 106 ? 19.814 -0.015 -23.768 1.00 53.53 106 VAL A CA 1
ATOM 839 C C . VAL A 1 106 ? 20.437 -1.292 -24.345 1.00 53.53 106 VAL A C 1
ATOM 841 O O . VAL A 1 106 ? 19.965 -2.399 -24.072 1.00 53.53 106 VAL A O 1
ATOM 844 N N . PRO A 1 107 ? 21.520 -1.192 -25.141 1.00 47.41 107 PRO A N 1
ATOM 845 C CA . PRO A 1 107 ? 22.148 -2.367 -25.730 1.00 47.41 107 PRO A CA 1
ATOM 846 C C . PRO A 1 107 ? 22.721 -3.294 -24.643 1.00 47.41 107 PRO A C 1
ATOM 848 O O . PRO A 1 107 ? 23.509 -2.862 -23.804 1.00 47.41 107 PRO A O 1
ATOM 851 N N . ASN A 1 108 ? 22.392 -4.590 -24.736 1.00 51.72 108 ASN A N 1
ATOM 852 C CA . ASN A 1 108 ? 22.808 -5.705 -23.859 1.00 51.72 108 ASN A CA 1
ATOM 853 C C . ASN A 1 108 ? 22.007 -5.932 -22.564 1.00 51.72 108 ASN A C 1
ATOM 855 O O . ASN A 1 108 ? 22.469 -6.693 -21.712 1.00 51.72 108 ASN A O 1
ATOM 859 N N . ILE A 1 109 ? 20.817 -5.348 -22.416 1.00 53.78 109 ILE A N 1
ATOM 860 C CA . ILE A 1 109 ? 19.906 -5.695 -21.315 1.00 53.78 109 ILE A CA 1
ATOM 861 C C . ILE A 1 109 ? 18.732 -6.480 -21.889 1.00 53.78 109 ILE A C 1
ATOM 863 O O . ILE A 1 109 ? 17.675 -5.942 -22.193 1.00 53.78 109 ILE A O 1
ATOM 867 N N . GLU A 1 110 ? 18.953 -7.779 -22.088 1.00 49.28 110 GLU A N 1
ATOM 868 C CA . GLU A 1 110 ? 17.868 -8.729 -22.326 1.00 49.28 110 GLU A CA 1
ATOM 869 C C . GLU A 1 110 ? 17.213 -9.037 -20.974 1.00 49.28 110 GLU A C 1
ATOM 871 O O . GLU A 1 110 ? 17.746 -9.819 -20.186 1.00 49.28 110 GLU A O 1
ATOM 876 N N . GLY A 1 111 ? 16.083 -8.401 -20.667 1.00 52.19 111 GLY A N 1
ATOM 877 C CA . GLY A 1 111 ? 15.311 -8.740 -19.474 1.00 52.19 111 GLY A CA 1
ATOM 878 C C . GLY A 1 111 ? 14.516 -7.591 -18.870 1.00 52.19 111 GLY A C 1
ATOM 879 O O . GLY A 1 111 ? 14.687 -6.423 -19.209 1.00 52.19 111 GLY A O 1
ATOM 880 N N . LYS A 1 112 ? 13.632 -7.964 -17.946 1.00 57.75 112 LYS A N 1
ATOM 881 C CA . LYS A 1 112 ? 12.864 -7.044 -17.105 1.00 57.75 112 LYS A CA 1
ATOM 882 C C . LYS A 1 112 ? 13.736 -6.574 -15.946 1.00 57.75 112 LYS A C 1
ATOM 884 O O . LYS A 1 112 ? 14.446 -7.393 -15.365 1.00 57.75 112 LYS A O 1
ATOM 889 N N . VAL A 1 113 ? 13.645 -5.298 -15.584 1.00 60.81 113 VAL A N 1
ATOM 890 C CA . VAL A 1 113 ? 14.310 -4.771 -14.384 1.00 60.81 113 VAL A CA 1
ATOM 891 C C . VAL A 1 113 ? 13.310 -4.773 -13.245 1.00 60.81 113 VAL A C 1
ATOM 893 O O . VAL A 1 113 ? 12.336 -4.026 -13.269 1.00 60.81 113 VAL A O 1
ATOM 896 N N . GLY A 1 114 ? 13.541 -5.605 -12.236 1.00 66.44 114 GLY A N 1
ATOM 897 C CA . GLY A 1 114 ? 12.738 -5.566 -11.016 1.00 66.44 114 GLY A CA 1
ATOM 898 C C . GLY A 1 114 ? 13.144 -4.371 -10.164 1.00 66.44 114 GLY A C 1
ATOM 899 O O . GLY A 1 114 ? 14.337 -4.137 -10.005 1.00 66.44 114 GLY A O 1
ATOM 900 N N . ILE A 1 115 ? 12.191 -3.639 -9.594 1.00 67.62 115 ILE A N 1
ATOM 901 C CA . ILE A 1 115 ? 12.425 -2.655 -8.537 1.00 67.62 115 ILE A CA 1
ATOM 902 C C . ILE A 1 115 ? 11.584 -3.027 -7.326 1.00 67.62 115 ILE A C 1
ATOM 904 O O . ILE A 1 115 ? 10.380 -3.175 -7.450 1.00 67.62 115 ILE A O 1
ATOM 908 N N . ALA A 1 116 ? 12.164 -3.116 -6.136 1.00 75.75 116 ALA A N 1
ATOM 909 C CA . ALA A 1 116 ? 11.377 -3.224 -4.906 1.00 75.75 116 ALA A CA 1
ATOM 910 C C . ALA A 1 116 ? 11.424 -1.905 -4.141 1.00 75.75 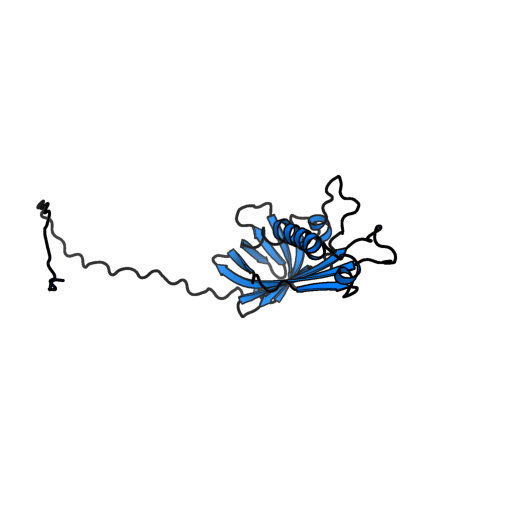116 ALA A C 1
ATOM 912 O O . ALA A 1 116 ? 12.507 -1.355 -3.963 1.00 75.75 116 ALA A O 1
ATOM 913 N N . GLY A 1 117 ? 10.263 -1.414 -3.714 1.00 78.81 117 GLY A N 1
ATOM 914 C CA . GLY A 1 117 ? 10.109 -0.272 -2.826 1.00 78.81 117 GLY A CA 1
ATOM 915 C C . GLY A 1 117 ? 9.569 -0.715 -1.470 1.00 78.81 117 GLY A C 1
ATOM 916 O O . GLY A 1 117 ? 8.556 -1.415 -1.396 1.00 78.81 117 GLY A O 1
ATOM 917 N N . ILE A 1 118 ? 10.236 -0.289 -0.401 1.00 85.06 118 ILE A N 1
ATOM 918 C CA . ILE A 1 118 ? 9.755 -0.453 0.973 1.00 85.06 118 ILE A CA 1
ATOM 919 C C . ILE A 1 118 ? 9.562 0.939 1.566 1.00 85.06 118 ILE A C 1
ATOM 921 O O . ILE A 1 118 ? 10.488 1.751 1.562 1.00 85.06 118 ILE A O 1
ATOM 925 N N . TRP A 1 119 ? 8.357 1.214 2.060 1.00 87.56 119 TRP A N 1
ATOM 926 C CA . TRP A 1 119 ? 8.027 2.418 2.820 1.00 87.56 119 TRP A CA 1
ATOM 927 C C . TRP A 1 119 ? 7.680 2.033 4.245 1.00 87.56 119 TRP A C 1
ATOM 929 O O . TRP A 1 119 ? 7.039 1.014 4.477 1.00 87.56 119 TRP A O 1
ATOM 939 N N . SER A 1 120 ? 8.056 2.874 5.196 1.00 91.12 120 SER A N 1
ATOM 940 C CA . SER A 1 120 ? 7.782 2.660 6.610 1.00 91.12 120 SER A CA 1
ATOM 941 C C . SER A 1 120 ? 7.244 3.926 7.264 1.00 91.12 120 SER A C 1
ATOM 943 O O . SER A 1 120 ? 7.358 5.049 6.746 1.00 91.12 120 SER A O 1
ATOM 945 N N . GLY A 1 121 ? 6.640 3.750 8.430 1.00 92.38 121 GLY A N 1
ATOM 946 C CA . GLY A 1 121 ? 6.129 4.863 9.198 1.00 92.38 121 GLY A CA 1
ATOM 947 C C . GLY A 1 121 ? 5.518 4.463 10.525 1.00 92.38 121 GLY A C 1
ATOM 948 O O . GLY A 1 121 ? 5.629 3.324 10.975 1.00 92.38 121 GLY A O 1
ATOM 949 N N . THR A 1 122 ? 4.838 5.423 11.139 1.00 93.81 122 THR A N 1
ATOM 950 C CA . THR A 1 122 ? 3.955 5.188 12.279 1.00 93.81 122 THR A CA 1
ATOM 951 C C . THR A 1 122 ? 2.503 5.353 11.863 1.00 93.81 122 THR A C 1
ATOM 953 O O . THR A 1 122 ? 2.195 6.076 10.912 1.00 93.81 122 THR A O 1
ATOM 956 N N . TYR A 1 123 ? 1.600 4.651 12.536 1.00 94.69 123 TYR A N 1
ATOM 957 C CA . TYR A 1 123 ? 0.168 4.788 12.318 1.00 94.69 123 TYR A CA 1
ATOM 958 C C . TYR A 1 123 ? -0.569 5.086 13.620 1.00 94.69 123 TYR A C 1
ATOM 960 O O . TYR A 1 123 ? -0.087 4.809 14.717 1.00 94.69 123 TYR A O 1
ATOM 968 N N . SER A 1 124 ? -1.757 5.661 13.493 1.00 94.19 124 SER A N 1
ATOM 969 C CA . SER A 1 124 ? -2.709 5.810 14.591 1.00 94.19 124 SER A CA 1
ATOM 970 C C . SER A 1 124 ? -4.121 5.521 14.101 1.00 94.19 124 SER A C 1
ATOM 972 O O . SER A 1 124 ? -4.429 5.730 12.927 1.00 94.19 124 SER A O 1
ATOM 974 N N . VAL A 1 125 ? -4.982 5.059 15.006 1.00 92.69 125 VAL A N 1
ATOM 975 C CA . VAL A 1 125 ? -6.409 4.849 14.739 1.00 92.69 125 VAL A CA 1
ATOM 976 C C . VAL A 1 125 ? -7.206 5.666 15.749 1.00 92.69 125 VAL A C 1
ATOM 978 O O . VAL A 1 125 ? -7.014 5.499 16.949 1.00 92.69 125 VAL A O 1
ATOM 981 N N . ASP A 1 126 ? -8.076 6.546 15.262 1.00 90.62 126 ASP A N 1
ATOM 982 C CA . ASP A 1 126 ? -8.955 7.397 16.076 1.00 90.62 126 ASP A CA 1
ATOM 983 C C . ASP A 1 126 ? -10.351 7.423 15.452 1.00 90.62 126 ASP A C 1
ATOM 985 O O . ASP A 1 126 ? -10.471 7.711 14.265 1.00 90.62 126 ASP A O 1
ATOM 989 N N . ASP A 1 127 ? -11.395 7.060 16.200 1.00 88.50 127 ASP A N 1
ATOM 990 C CA . ASP A 1 127 ? -12.779 6.983 15.698 1.00 88.50 127 ASP A CA 1
ATOM 991 C C . ASP A 1 127 ? -12.922 6.269 14.331 1.00 88.50 127 ASP A C 1
ATOM 993 O O . ASP A 1 127 ? -13.620 6.719 13.423 1.00 88.50 127 ASP A O 1
ATOM 997 N N . SER A 1 128 ? -12.264 5.113 14.177 1.00 90.25 128 SER A N 1
ATOM 998 C CA . SER A 1 128 ? -12.186 4.329 12.922 1.00 90.25 128 SER A CA 1
ATOM 999 C C . SER A 1 128 ? -11.425 5.006 11.777 1.00 90.25 128 SER A C 1
ATOM 1001 O O . SER A 1 128 ? -11.446 4.515 10.653 1.00 90.25 128 SER A O 1
ATOM 1003 N N . VAL A 1 129 ? -10.727 6.109 12.028 1.00 93.44 129 VAL A N 1
ATOM 1004 C CA . VAL A 1 129 ? -9.853 6.764 11.055 1.00 93.44 129 VAL A CA 1
ATOM 1005 C C . VAL A 1 129 ? -8.423 6.278 11.255 1.00 93.44 129 VAL A C 1
ATOM 1007 O O . VAL A 1 129 ? -7.774 6.619 12.243 1.00 93.44 129 VAL A O 1
ATOM 1010 N N . LEU A 1 130 ? -7.914 5.513 10.293 1.00 94.44 130 LEU A N 1
ATOM 1011 C CA . LEU A 1 130 ? -6.504 5.164 10.180 1.00 94.44 130 LEU A CA 1
ATOM 1012 C C . LEU A 1 130 ? -5.732 6.352 9.597 1.00 94.44 130 LEU A C 1
ATOM 1014 O O . LEU A 1 130 ? -6.082 6.879 8.541 1.00 94.44 130 LEU A O 1
ATOM 1018 N N . SER A 1 131 ? -4.669 6.767 10.278 1.00 94.50 131 SER A N 1
ATOM 1019 C CA . SER A 1 131 ? -3.731 7.788 9.806 1.00 94.50 131 SER A CA 1
ATOM 1020 C C . SER A 1 131 ? -2.329 7.195 9.714 1.00 94.50 131 SER A C 1
ATOM 1022 O O . SER A 1 131 ? -1.831 6.655 10.698 1.00 94.50 131 SER A O 1
ATOM 1024 N N . LEU A 1 132 ? -1.693 7.312 8.550 1.00 93.88 132 LEU A N 1
ATOM 1025 C CA . LEU A 1 132 ? -0.329 6.869 8.274 1.00 93.88 132 LEU A CA 1
ATOM 1026 C C . LEU A 1 132 ? 0.602 8.079 8.209 1.00 93.88 132 LEU A C 1
ATOM 1028 O O . LEU A 1 132 ? 0.402 8.997 7.413 1.00 93.88 132 LEU A O 1
ATOM 1032 N N . VAL A 1 133 ? 1.657 8.059 9.015 1.00 90.75 133 VAL A N 1
ATOM 1033 C CA . VAL A 1 133 ? 2.743 9.039 8.989 1.00 90.75 133 VAL A CA 1
ATOM 1034 C C . VAL A 1 133 ? 3.996 8.341 8.486 1.00 90.75 133 VAL A C 1
ATOM 1036 O O . VAL A 1 133 ? 4.554 7.487 9.167 1.00 90.75 133 VAL A O 1
ATOM 1039 N N . LYS A 1 134 ? 4.429 8.691 7.276 1.00 86.75 134 LYS A N 1
ATOM 1040 C CA . LYS A 1 134 ? 5.638 8.143 6.652 1.00 86.75 134 LYS A CA 1
ATOM 1041 C C . LYS A 1 134 ? 6.901 8.693 7.321 1.00 86.75 134 LYS A C 1
ATOM 1043 O O . LYS A 1 134 ? 6.984 9.887 7.605 1.00 86.75 134 LYS A O 1
ATOM 1048 N N . VAL A 1 135 ? 7.914 7.847 7.488 1.00 84.12 135 VAL A N 1
ATOM 1049 C CA . VAL A 1 135 ? 9.283 8.284 7.794 1.00 84.12 135 VAL A CA 1
ATOM 1050 C C . VAL A 1 135 ? 9.951 8.712 6.484 1.00 84.12 135 VAL A C 1
ATOM 1052 O O . VAL A 1 135 ? 10.159 7.905 5.580 1.00 84.12 135 VAL A O 1
ATOM 1055 N N . GLU A 1 136 ? 10.261 10.003 6.342 1.00 67.81 136 GLU A N 1
ATOM 1056 C CA . GLU A 1 136 ? 10.759 10.577 5.077 1.00 67.81 136 GLU A CA 1
ATOM 1057 C C . GLU A 1 136 ? 12.090 9.968 4.593 1.00 67.81 136 GLU A C 1
ATOM 1059 O O . GLU A 1 136 ? 12.383 10.015 3.399 1.00 67.81 136 GLU A O 1
ATOM 1064 N N . SER A 1 137 ? 12.883 9.370 5.488 1.00 59.69 137 SER A N 1
ATOM 1065 C CA . SER A 1 137 ? 14.243 8.890 5.209 1.00 59.69 137 SER A CA 1
ATOM 1066 C C . SER A 1 137 ? 14.373 7.422 4.777 1.00 59.69 137 SER A C 1
ATOM 1068 O O . SER A 1 137 ? 15.472 7.020 4.406 1.00 59.69 137 SER A O 1
ATOM 1070 N N . GLU A 1 138 ? 13.310 6.613 4.817 1.00 58.78 138 GLU A N 1
ATOM 1071 C CA . GLU A 1 138 ? 13.398 5.142 4.701 1.00 58.78 138 GLU A CA 1
ATOM 1072 C C . GLU A 1 138 ? 12.696 4.583 3.456 1.00 58.78 138 GLU A C 1
ATOM 1074 O O . GLU A 1 138 ? 11.908 3.649 3.539 1.00 58.78 138 GLU A O 1
ATOM 1079 N N . VAL A 1 139 ? 12.959 5.160 2.282 1.00 65.50 139 VAL A N 1
ATOM 1080 C CA . VAL A 1 139 ? 12.531 4.532 1.023 1.00 65.50 139 VAL A CA 1
ATOM 1081 C C . VAL A 1 139 ? 13.688 3.718 0.460 1.00 65.50 139 VAL A C 1
ATOM 1083 O O . VAL A 1 139 ? 14.582 4.260 -0.200 1.00 65.50 139 VAL A O 1
ATOM 1086 N N . GLU A 1 140 ? 13.682 2.417 0.740 1.00 69.94 140 GLU A N 1
ATOM 1087 C CA . GLU A 1 140 ? 14.636 1.480 0.152 1.00 69.94 140 GLU A CA 1
ATOM 1088 C C . GLU A 1 140 ? 14.146 1.079 -1.239 1.00 69.94 140 GLU A C 1
ATOM 1090 O O . GLU A 1 140 ? 13.063 0.519 -1.387 1.00 69.94 140 GLU A O 1
ATOM 1095 N N . ILE A 1 141 ? 14.943 1.419 -2.256 1.00 70.06 141 ILE A N 1
ATOM 1096 C CA . ILE A 1 141 ? 14.708 1.044 -3.650 1.00 70.06 141 ILE A CA 1
ATOM 1097 C C . ILE A 1 141 ? 15.886 0.203 -4.114 1.00 70.06 141 ILE A C 1
ATOM 1099 O O . ILE A 1 141 ? 17.010 0.705 -4.186 1.00 70.06 141 ILE A O 1
ATOM 1103 N N . THR A 1 142 ? 15.618 -1.057 -4.434 1.00 71.62 142 THR A N 1
ATOM 1104 C CA . THR A 1 142 ? 16.604 -2.011 -4.965 1.00 71.62 142 THR A CA 1
ATOM 1105 C C . THR A 1 142 ? 16.243 -2.388 -6.393 1.00 71.62 142 THR A C 1
ATOM 1107 O O . THR A 1 142 ? 15.064 -2.348 -6.734 1.00 71.62 142 THR A O 1
ATOM 1110 N N . SER A 1 143 ? 17.234 -2.728 -7.226 1.00 68.12 143 SER A N 1
ATOM 1111 C CA . SER A 1 143 ? 17.004 -3.242 -8.580 1.00 68.12 143 SER A CA 1
ATOM 1112 C C . SER A 1 143 ? 17.525 -4.666 -8.760 1.00 68.12 143 SER A C 1
ATOM 1114 O O . SER A 1 143 ? 18.436 -5.092 -8.053 1.00 68.12 143 SER A O 1
ATOM 1116 N N . ASP A 1 144 ? 16.980 -5.386 -9.736 1.00 67.19 144 ASP A N 1
ATOM 1117 C CA . ASP A 1 144 ? 17.546 -6.635 -10.250 1.00 67.19 144 ASP A CA 1
ATOM 1118 C C . ASP A 1 144 ? 17.703 -6.527 -11.779 1.00 67.19 144 ASP A C 1
ATOM 1120 O O . ASP A 1 144 ? 16.686 -6.398 -12.467 1.00 67.19 144 ASP A O 1
ATOM 1124 N N . PRO A 1 145 ? 18.939 -6.516 -12.324 1.00 68.94 145 PRO A N 1
ATOM 1125 C CA . PRO A 1 145 ? 20.217 -6.650 -11.615 1.00 68.94 145 PRO A CA 1
ATOM 1126 C C . PRO A 1 145 ? 20.551 -5.444 -10.713 1.00 68.94 145 PRO A C 1
ATOM 1128 O O . PRO A 1 145 ? 20.180 -4.304 -11.001 1.00 68.94 145 PRO A O 1
ATOM 1131 N N . ILE A 1 146 ? 21.282 -5.705 -9.620 1.00 68.50 146 ILE A N 1
ATOM 1132 C CA . ILE A 1 146 ? 21.604 -4.741 -8.538 1.00 68.50 146 ILE A CA 1
ATOM 1133 C C . ILE A 1 146 ? 22.230 -3.440 -9.059 1.00 68.50 146 ILE A C 1
ATOM 1135 O O . ILE A 1 146 ? 21.936 -2.366 -8.541 1.00 68.50 146 ILE A O 1
ATOM 1139 N N . ASP A 1 147 ? 23.019 -3.525 -10.130 1.00 66.75 147 ASP A N 1
ATOM 1140 C CA . ASP A 1 147 ? 23.761 -2.389 -10.679 1.00 66.75 147 ASP A CA 1
ATOM 1141 C C . ASP A 1 147 ? 23.087 -1.762 -11.914 1.00 66.75 147 ASP A C 1
ATOM 1143 O O . ASP A 1 147 ? 23.688 -0.905 -12.560 1.00 66.75 147 ASP A O 1
ATOM 1147 N N . PHE A 1 148 ? 21.857 -2.168 -12.273 1.00 66.44 148 PHE A N 1
ATOM 1148 C CA . PHE A 1 148 ? 21.177 -1.710 -13.498 1.00 66.44 148 PHE A CA 1
ATOM 1149 C C . PHE A 1 148 ? 21.209 -0.183 -13.634 1.00 66.44 148 PHE A C 1
ATOM 1151 O O . PHE A 1 148 ? 21.686 0.360 -14.628 1.00 66.44 148 PHE A O 1
ATOM 1158 N N . PHE A 1 149 ? 20.760 0.522 -12.598 1.00 64.19 149 PHE A N 1
ATOM 1159 C CA . PHE A 1 149 ? 20.714 1.977 -12.628 1.00 64.19 149 PHE A CA 1
ATOM 1160 C C . PHE A 1 149 ? 22.095 2.632 -12.705 1.00 64.19 149 PHE A C 1
ATOM 1162 O O . PHE A 1 149 ? 22.229 3.689 -13.317 1.00 64.19 149 PHE A O 1
ATOM 1169 N N . ASP A 1 150 ? 23.103 2.017 -12.087 1.00 64.44 150 ASP A N 1
ATOM 1170 C CA . ASP A 1 150 ? 24.470 2.541 -12.051 1.00 64.44 150 ASP A CA 1
ATOM 1171 C C . ASP A 1 150 ? 25.216 2.292 -13.371 1.00 64.44 150 ASP A C 1
ATOM 1173 O O . ASP A 1 150 ? 26.135 3.035 -13.708 1.00 64.44 150 ASP A O 1
ATOM 1177 N N . ALA A 1 151 ? 24.801 1.280 -14.139 1.00 62.50 151 ALA A N 1
ATOM 1178 C CA . ALA A 1 151 ? 25.387 0.922 -15.428 1.00 62.50 151 ALA A CA 1
ATOM 1179 C C . ALA A 1 151 ? 24.758 1.653 -16.628 1.00 62.50 151 ALA A C 1
ATOM 1181 O O . ALA A 1 151 ? 25.415 1.802 -17.658 1.00 62.50 151 ALA A O 1
ATOM 1182 N N . VAL A 1 152 ? 23.493 2.074 -16.522 1.00 59.41 152 VAL A N 1
ATOM 1183 C CA . VAL A 1 152 ? 22.697 2.571 -17.662 1.00 59.41 152 VAL A CA 1
ATOM 1184 C C . VAL A 1 152 ? 22.499 4.083 -17.642 1.00 59.41 152 VAL A C 1
ATOM 1186 O O . VAL A 1 152 ? 22.509 4.721 -18.693 1.00 59.41 152 VAL A O 1
ATOM 1189 N N . PHE A 1 153 ? 22.344 4.683 -16.461 1.00 59.41 153 PHE A N 1
ATOM 1190 C CA . PHE A 1 153 ? 21.971 6.088 -16.331 1.00 59.41 153 PHE A CA 1
ATOM 1191 C C . PHE A 1 153 ? 23.100 6.905 -15.686 1.00 59.41 153 PHE A C 1
ATOM 1193 O O . PHE A 1 153 ? 23.096 7.133 -14.480 1.00 59.41 153 PHE A O 1
ATOM 1200 N N . GLU A 1 154 ? 24.040 7.425 -16.487 1.00 54.97 154 GLU A N 1
ATOM 1201 C CA . GLU A 1 154 ? 25.099 8.336 -15.995 1.00 54.97 154 GLU A CA 1
ATOM 1202 C C . GLU A 1 154 ? 24.559 9.704 -15.501 1.00 54.97 154 GLU A C 1
ATOM 1204 O O . GLU A 1 154 ? 25.278 10.434 -14.820 1.00 54.97 154 GLU A O 1
ATOM 1209 N N . GLY A 1 155 ? 23.297 10.061 -15.800 1.00 46.84 155 GLY A N 1
ATOM 1210 C CA . GLY A 1 155 ? 22.689 11.353 -15.435 1.00 46.84 155 GLY A CA 1
ATOM 1211 C C . GLY A 1 155 ? 21.309 11.310 -14.758 1.00 46.84 155 GLY A C 1
ATOM 1212 O O . GLY A 1 155 ? 21.021 12.199 -13.961 1.00 46.84 155 GLY A O 1
ATOM 1213 N N . SER A 1 156 ? 20.466 10.297 -15.003 1.00 53.84 156 SER A N 1
ATOM 1214 C CA . SER A 1 156 ? 19.031 10.351 -14.647 1.00 53.84 156 SER A CA 1
ATOM 1215 C C . SER A 1 156 ? 18.499 9.164 -13.825 1.00 53.84 156 SER A C 1
ATOM 1217 O O . SER A 1 156 ? 17.286 8.997 -13.719 1.00 53.84 156 SER A O 1
ATOM 1219 N N . LYS A 1 157 ? 19.363 8.396 -13.128 1.00 54.97 157 LYS A N 1
ATOM 1220 C CA . LYS A 1 157 ? 18.929 7.434 -12.079 1.00 54.97 157 LYS A CA 1
ATOM 1221 C C . LYS A 1 157 ? 17.990 8.100 -11.074 1.00 54.97 157 LYS A C 1
ATOM 1223 O O . LYS A 1 157 ? 17.038 7.493 -10.604 1.00 54.97 157 LYS A O 1
ATOM 1228 N N . ILE A 1 158 ? 18.293 9.350 -10.730 1.00 60.31 158 ILE A N 1
ATOM 1229 C CA . ILE A 1 158 ? 17.524 10.139 -9.772 1.00 60.31 158 ILE A CA 1
ATOM 1230 C C . ILE A 1 158 ? 16.199 10.598 -10.384 1.00 60.31 158 ILE A C 1
ATOM 1232 O O . ILE A 1 158 ? 15.191 10.537 -9.699 1.00 60.31 158 ILE A O 1
ATOM 1236 N N . GLU A 1 159 ? 16.177 11.013 -11.651 1.00 64.25 159 GLU A N 1
ATOM 1237 C CA . GLU A 1 159 ? 14.960 11.521 -12.300 1.00 64.25 159 GLU A CA 1
ATOM 1238 C C . GLU A 1 159 ? 13.938 10.407 -12.536 1.00 64.25 159 GLU A C 1
ATOM 1240 O O . GLU A 1 159 ? 12.825 10.519 -12.034 1.00 64.25 159 GLU A O 1
ATOM 1245 N N . ALA A 1 160 ? 14.333 9.291 -13.161 1.00 62.59 160 ALA A N 1
ATOM 1246 C CA . ALA A 1 160 ? 13.431 8.157 -13.389 1.00 62.59 160 ALA A CA 1
ATOM 1247 C C . ALA A 1 160 ? 12.934 7.541 -12.068 1.00 62.59 160 ALA A C 1
ATOM 1249 O O . ALA A 1 160 ? 11.767 7.185 -11.923 1.00 62.59 160 ALA A O 1
ATOM 1250 N N . LYS A 1 161 ? 13.811 7.463 -11.057 1.00 67.62 161 LYS A N 1
ATOM 1251 C CA . LYS A 1 161 ? 13.420 7.047 -9.704 1.00 67.62 161 LYS A CA 1
ATOM 1252 C C . LYS A 1 161 ? 12.414 8.019 -9.086 1.00 67.62 161 LYS A C 1
ATOM 1254 O O . LYS A 1 161 ? 11.469 7.570 -8.446 1.00 67.62 161 LYS A O 1
ATOM 1259 N N . ASN A 1 162 ? 12.635 9.325 -9.219 1.00 72.19 162 ASN A N 1
ATOM 1260 C CA . ASN A 1 162 ? 11.761 10.338 -8.637 1.00 72.19 162 ASN A CA 1
ATOM 1261 C C . ASN A 1 162 ? 10.394 10.364 -9.314 1.00 72.19 162 ASN A C 1
ATOM 1263 O O . ASN A 1 162 ? 9.410 10.494 -8.603 1.00 72.19 162 ASN A O 1
ATOM 1267 N N . GLU A 1 163 ? 10.331 10.198 -10.633 1.00 72.62 163 GLU A N 1
ATOM 1268 C CA . GLU A 1 163 ? 9.078 10.144 -11.391 1.00 72.62 163 GLU A CA 1
ATOM 1269 C C . GLU A 1 163 ? 8.205 8.970 -10.932 1.00 72.62 163 GLU A C 1
ATOM 1271 O O . GLU A 1 163 ? 7.074 9.169 -10.496 1.00 72.62 163 GLU A O 1
ATOM 1276 N N . ILE A 1 164 ? 8.775 7.763 -10.876 1.00 70.06 164 ILE A N 1
ATOM 1277 C CA . ILE A 1 164 ? 8.062 6.561 -10.410 1.00 70.06 164 ILE A CA 1
ATOM 1278 C C . ILE A 1 164 ? 7.624 6.703 -8.954 1.00 70.06 164 ILE A C 1
ATOM 1280 O O . ILE A 1 164 ? 6.525 6.299 -8.573 1.00 70.06 164 ILE A O 1
ATOM 1284 N N . LEU A 1 165 ? 8.487 7.282 -8.117 1.00 75.38 165 LEU A N 1
ATOM 1285 C CA . LEU A 1 165 ? 8.137 7.586 -6.736 1.00 75.38 165 LEU A CA 1
ATOM 1286 C C . LEU A 1 165 ? 7.003 8.603 -6.651 1.00 75.38 165 LEU A C 1
ATOM 1288 O O . LEU A 1 165 ? 6.119 8.435 -5.818 1.00 75.38 165 LEU A O 1
ATOM 1292 N N . GLU A 1 166 ? 7.031 9.659 -7.453 1.00 78.69 166 GLU A N 1
ATOM 1293 C CA . GLU A 1 166 ? 6.029 10.718 -7.436 1.00 78.69 166 GLU A CA 1
ATOM 1294 C C . GLU A 1 166 ? 4.664 10.187 -7.873 1.00 78.69 166 GLU A C 1
ATOM 1296 O O . GLU A 1 166 ? 3.686 10.418 -7.161 1.00 78.69 166 GLU A O 1
ATOM 1301 N N . GLU A 1 167 ? 4.606 9.406 -8.952 1.00 75.69 167 GLU A N 1
ATOM 1302 C CA . GLU A 1 167 ? 3.382 8.752 -9.427 1.00 75.69 167 GLU A CA 1
ATOM 1303 C C . GLU A 1 167 ? 2.830 7.761 -8.399 1.00 75.69 167 GLU A C 1
ATOM 1305 O O . GLU A 1 167 ? 1.658 7.830 -8.019 1.00 75.69 167 GLU A O 1
ATOM 1310 N N . PHE A 1 168 ? 3.675 6.875 -7.864 1.00 79.25 168 PHE A N 1
ATOM 1311 C CA . PHE A 1 168 ? 3.244 5.935 -6.831 1.00 79.25 168 PHE A CA 1
ATOM 1312 C C . PHE A 1 168 ? 2.720 6.671 -5.592 1.00 79.25 168 PHE A C 1
ATOM 1314 O O . PHE A 1 168 ? 1.664 6.345 -5.043 1.00 79.25 168 PHE A O 1
ATOM 1321 N N . MET A 1 169 ? 3.437 7.701 -5.143 1.00 81.75 169 MET A N 1
ATOM 1322 C CA . MET A 1 169 ? 3.026 8.467 -3.976 1.00 81.75 169 MET A CA 1
ATOM 1323 C C . MET A 1 169 ? 1.713 9.206 -4.237 1.00 81.75 169 MET A C 1
ATOM 1325 O O . MET A 1 169 ? 0.837 9.173 -3.379 1.00 81.75 169 MET A O 1
ATOM 1329 N N . SER A 1 170 ? 1.539 9.851 -5.389 1.00 82.38 170 SER A N 1
ATOM 1330 C CA . SER A 1 170 ? 0.358 10.668 -5.688 1.00 82.38 170 SER A CA 1
ATOM 1331 C C . SER A 1 170 ? -0.903 9.835 -5.933 1.00 82.38 170 SER A C 1
ATOM 1333 O O . SER A 1 170 ? -1.974 10.214 -5.450 1.00 82.38 170 SER A O 1
ATOM 1335 N N . HIS A 1 171 ? -0.781 8.692 -6.612 1.00 79.56 171 HIS A N 1
ATOM 1336 C CA . HIS A 1 171 ? -1.920 7.882 -7.048 1.00 79.56 171 HIS A CA 1
ATOM 1337 C C . HIS A 1 171 ? -2.229 6.703 -6.129 1.00 79.56 171 HIS A C 1
ATOM 1339 O O . HIS A 1 171 ? -3.389 6.298 -6.035 1.00 79.56 171 HIS A O 1
ATOM 1345 N N . VAL A 1 172 ? -1.225 6.169 -5.429 1.00 81.25 172 VAL A N 1
ATOM 1346 C CA . VAL A 1 172 ? -1.366 4.931 -4.650 1.00 81.25 172 VAL A CA 1
ATOM 1347 C C . VAL A 1 172 ? -1.216 5.173 -3.156 1.00 81.25 172 VAL A C 1
ATOM 1349 O O . VAL A 1 172 ? -2.045 4.698 -2.393 1.00 81.25 172 VAL A O 1
ATOM 1352 N N . PHE A 1 173 ? -0.205 5.911 -2.698 1.00 85.81 173 PHE A N 1
ATOM 1353 C CA . PHE A 1 173 ? 0.016 6.063 -1.254 1.00 85.81 173 PHE A CA 1
ATOM 1354 C C . PHE A 1 173 ? -0.791 7.211 -0.634 1.00 85.81 173 PHE A C 1
ATOM 1356 O O . PHE A 1 173 ? -1.581 7.002 0.288 1.00 85.81 173 PHE A O 1
ATOM 1363 N N . ASN A 1 174 ? -0.616 8.436 -1.137 1.00 88.19 174 ASN A N 1
ATOM 1364 C CA . ASN A 1 174 ? -1.190 9.659 -0.569 1.00 88.19 174 ASN A CA 1
ATOM 1365 C C . ASN A 1 174 ? -2.713 9.599 -0.397 1.00 88.19 174 ASN A C 1
ATOM 1367 O O . ASN A 1 174 ? -3.180 10.007 0.673 1.00 88.19 174 ASN A O 1
ATOM 1371 N N . PRO A 1 175 ? -3.500 9.060 -1.355 1.00 87.50 175 PRO A N 1
ATOM 1372 C CA . PRO A 1 175 ? -4.949 8.960 -1.197 1.00 87.50 175 PRO A CA 1
ATOM 1373 C C . PRO A 1 175 ? -5.377 8.109 0.004 1.00 87.50 175 PRO A C 1
ATOM 1375 O O . PRO A 1 175 ? -6.481 8.298 0.508 1.00 87.50 175 PRO A O 1
ATOM 1378 N N . PHE A 1 176 ? -4.508 7.215 0.484 1.00 89.81 176 PHE A N 1
ATOM 1379 C CA . PHE A 1 176 ? -4.796 6.278 1.568 1.00 89.81 176 PHE A CA 1
ATOM 1380 C C . PHE A 1 176 ? -4.022 6.574 2.863 1.00 89.81 176 PHE A C 1
ATOM 1382 O O . PHE A 1 176 ? -4.096 5.806 3.820 1.00 89.81 176 PHE A O 1
ATOM 1389 N N . THR A 1 177 ? -3.341 7.723 2.946 1.00 90.94 177 THR A N 1
ATOM 1390 C CA . THR A 1 177 ? -2.650 8.171 4.174 1.00 90.94 177 THR A CA 1
ATOM 1391 C C . THR A 1 177 ? -3.600 8.480 5.322 1.00 90.94 177 THR A C 1
ATOM 1393 O O . THR A 1 177 ? -3.215 8.375 6.483 1.00 90.94 177 THR A O 1
ATOM 1396 N N . LYS A 1 178 ? -4.843 8.858 5.019 1.00 93.12 178 LYS A N 1
ATOM 1397 C CA . LYS A 1 178 ? -5.894 9.066 6.010 1.00 93.12 178 LYS A CA 1
ATOM 1398 C C . LYS A 1 178 ? -7.194 8.456 5.512 1.00 93.12 178 LYS A C 1
ATOM 1400 O O . LYS A 1 178 ? -7.784 8.933 4.541 1.00 93.12 178 LYS A O 1
ATOM 1405 N N . THR A 1 179 ? -7.619 7.380 6.157 1.00 94.50 179 THR A N 1
ATOM 1406 C CA . THR A 1 179 ? -8.702 6.526 5.669 1.00 94.50 179 THR A CA 1
ATOM 1407 C C . THR A 1 179 ? -9.667 6.164 6.781 1.00 94.50 179 THR A C 1
ATOM 1409 O O . THR A 1 179 ? -9.280 6.014 7.933 1.00 94.50 179 THR A O 1
ATOM 1412 N N . ILE A 1 180 ? -10.941 6.029 6.436 1.00 94.44 180 ILE A N 1
ATOM 1413 C CA . ILE A 1 180 ? -11.914 5.326 7.260 1.00 94.44 180 ILE A CA 1
ATOM 1414 C C . ILE A 1 180 ? -11.610 3.838 7.102 1.00 94.44 180 ILE A C 1
ATOM 1416 O O . ILE A 1 180 ? -11.580 3.320 5.984 1.00 94.44 180 ILE A O 1
ATOM 1420 N N . LEU A 1 181 ? -11.356 3.178 8.223 1.00 93.94 181 LEU A N 1
ATOM 1421 C CA . LEU A 1 181 ? -11.053 1.762 8.321 1.00 93.94 181 LEU A CA 1
ATOM 1422 C C . LEU A 1 181 ? -12.323 0.975 8.656 1.00 93.94 181 LEU A C 1
ATOM 1424 O O . LEU A 1 181 ? -13.103 1.348 9.532 1.00 93.94 181 LEU A O 1
ATOM 1428 N N . SER A 1 182 ? -12.495 -0.154 7.976 1.00 94.38 182 SER A N 1
ATOM 1429 C CA . SER A 1 182 ? -13.486 -1.178 8.304 1.00 94.38 182 SER A CA 1
ATOM 1430 C C . SER A 1 182 ? -12.841 -2.554 8.178 1.00 94.38 182 SER A C 1
ATOM 1432 O O . SER A 1 182 ? -12.233 -2.853 7.153 1.00 94.38 182 SER A O 1
ATOM 1434 N N . ILE A 1 183 ? -12.963 -3.371 9.225 1.00 94.94 183 ILE A N 1
ATOM 1435 C CA . ILE A 1 183 ? -12.475 -4.754 9.259 1.00 94.94 183 ILE A CA 1
ATOM 1436 C C . ILE A 1 183 ? -13.692 -5.680 9.338 1.00 94.94 183 ILE A C 1
ATOM 1438 O O . ILE A 1 183 ? -14.571 -5.472 10.176 1.00 94.94 183 ILE A O 1
ATOM 1442 N N . ASP A 1 184 ? -13.747 -6.676 8.456 1.00 94.75 184 ASP A N 1
ATOM 1443 C CA . ASP A 1 184 ? -14.744 -7.751 8.450 1.00 94.75 184 ASP A CA 1
ATOM 1444 C C . ASP A 1 184 ? -14.028 -9.091 8.235 1.00 94.75 184 ASP A C 1
ATOM 1446 O O . ASP A 1 184 ? -13.679 -9.463 7.113 1.00 94.75 184 ASP A O 1
ATOM 1450 N N . GLY A 1 185 ? -13.729 -9.784 9.338 1.00 93.12 185 GLY A N 1
ATOM 1451 C CA . GLY A 1 185 ? -12.924 -11.005 9.320 1.00 93.12 185 GLY A CA 1
ATOM 1452 C C . GLY A 1 185 ? -11.526 -10.757 8.746 1.00 93.12 185 GLY A C 1
ATOM 1453 O O . GLY A 1 185 ? -10.763 -9.956 9.282 1.00 93.12 185 GLY A O 1
ATOM 1454 N N . ASP A 1 186 ? -11.214 -1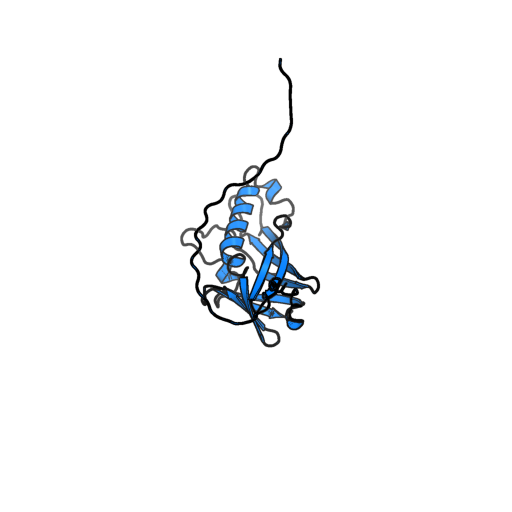1.434 7.642 1.00 96.50 186 ASP A N 1
ATOM 1455 C CA . ASP A 1 186 ? -9.921 -11.337 6.953 1.00 96.50 186 ASP A CA 1
ATOM 1456 C C . ASP A 1 186 ? -9.900 -10.243 5.875 1.00 96.50 186 ASP A C 1
ATOM 1458 O O . ASP A 1 186 ? -8.967 -10.175 5.079 1.00 96.50 186 ASP A O 1
ATOM 1462 N N . THR A 1 187 ? -10.920 -9.382 5.819 1.00 97.19 187 THR A N 1
ATOM 1463 C CA . THR A 1 187 ? -10.993 -8.259 4.877 1.00 97.19 187 THR A CA 1
ATOM 1464 C C . THR A 1 187 ? -10.828 -6.926 5.597 1.00 97.19 187 THR A C 1
ATOM 1466 O O . THR A 1 187 ? -11.605 -6.584 6.489 1.00 97.19 187 THR A O 1
ATOM 1469 N N . LEU A 1 188 ? -9.861 -6.130 5.147 1.00 97.00 188 LEU A N 1
ATOM 1470 C CA . LEU A 1 188 ? -9.673 -4.736 5.532 1.00 97.00 188 LEU A CA 1
ATOM 1471 C C . LEU A 1 188 ? -10.094 -3.833 4.370 1.00 97.00 188 LEU A C 1
ATOM 1473 O O . LEU A 1 188 ? -9.635 -3.973 3.240 1.00 97.00 188 LEU A O 1
ATOM 1477 N N . THR A 1 189 ? -10.968 -2.875 4.646 1.00 96.00 189 THR A N 1
ATOM 1478 C CA . THR A 1 189 ? -11.343 -1.814 3.710 1.00 96.00 189 THR A CA 1
ATOM 1479 C C . THR A 1 189 ? -10.825 -0.477 4.216 1.00 96.00 189 THR A C 1
ATOM 1481 O O . THR A 1 189 ? -11.117 -0.084 5.346 1.00 96.00 189 THR A O 1
ATOM 1484 N N . LEU A 1 190 ? -10.107 0.236 3.349 1.00 95.50 190 LEU A N 1
ATOM 1485 C CA . LEU A 1 190 ? -9.643 1.601 3.564 1.00 95.50 190 LEU A CA 1
ATOM 1486 C C . LEU A 1 190 ? -10.356 2.537 2.586 1.00 95.50 190 LEU A C 1
ATOM 1488 O O . LEU A 1 190 ? -10.229 2.389 1.370 1.00 95.50 190 LEU A O 1
ATOM 1492 N N . GLU A 1 191 ? -11.093 3.515 3.101 1.00 94.50 191 GLU A N 1
ATOM 1493 C CA . GLU A 1 191 ? -11.796 4.519 2.296 1.00 94.50 191 GLU A CA 1
ATOM 1494 C C . GLU A 1 191 ? -11.225 5.912 2.569 1.00 94.50 191 GLU A C 1
ATOM 1496 O O . GLU A 1 191 ? -11.170 6.347 3.717 1.00 94.50 191 GLU A O 1
ATOM 1501 N N . ALA A 1 192 ? -10.774 6.633 1.542 1.00 89.50 192 ALA A N 1
ATOM 1502 C CA . ALA A 1 192 ? -10.121 7.927 1.732 1.00 89.50 192 ALA A CA 1
ATOM 1503 C C . ALA A 1 192 ? -11.057 8.953 2.389 1.00 89.50 192 ALA A C 1
ATOM 1505 O O . ALA A 1 192 ? -12.179 9.192 1.924 1.00 89.50 192 ALA A O 1
ATOM 1506 N N . THR A 1 193 ? -10.576 9.650 3.424 1.00 79.62 193 THR A N 1
ATOM 1507 C CA . THR A 1 193 ? -11.356 10.715 4.069 1.00 79.62 193 THR A CA 1
ATOM 1508 C C . THR A 1 193 ? -11.499 11.903 3.111 1.00 79.62 193 THR A C 1
ATOM 1510 O O . THR A 1 193 ? -10.591 12.719 2.985 1.00 79.62 193 THR A O 1
ATOM 1513 N N . GLY A 1 194 ? -12.627 11.991 2.402 1.00 72.38 194 GLY A N 1
ATOM 1514 C CA . GLY A 1 194 ? -12.913 13.058 1.431 1.00 72.38 194 GLY A CA 1
ATOM 1515 C C . GLY A 1 194 ? -13.298 12.572 0.032 1.00 72.38 194 GLY A C 1
ATOM 1516 O O . GLY A 1 194 ? -13.734 13.383 -0.783 1.00 72.38 194 GLY A O 1
ATOM 1517 N N . SER A 1 195 ? -13.195 11.270 -0.251 1.00 72.19 195 SER A N 1
ATOM 1518 C CA . SER A 1 195 ? -13.670 10.691 -1.510 1.00 72.19 195 SER A CA 1
ATOM 1519 C C . SER A 1 195 ? -14.116 9.246 -1.319 1.00 72.19 195 SER A C 1
ATOM 1521 O O . SER A 1 195 ? -13.287 8.353 -1.189 1.00 72.19 195 SER A O 1
ATOM 1523 N N . VAL A 1 196 ? -15.424 9.008 -1.447 1.00 67.12 196 VAL A N 1
ATOM 1524 C CA . VAL A 1 196 ? -16.008 7.651 -1.469 1.00 67.12 196 VAL A CA 1
ATOM 1525 C C . VAL A 1 196 ? -15.552 6.822 -2.677 1.00 67.12 196 VAL A C 1
ATOM 1527 O O . VAL A 1 196 ? -15.775 5.618 -2.735 1.00 67.12 196 VAL A O 1
ATOM 1530 N N . LYS A 1 197 ? -14.951 7.469 -3.686 1.00 76.12 197 LYS A N 1
ATOM 1531 C CA . LYS A 1 197 ? -14.422 6.783 -4.870 1.00 76.12 197 LYS A CA 1
ATOM 1532 C C . LYS A 1 197 ? -13.074 6.124 -4.606 1.00 76.12 197 LYS A C 1
ATOM 1534 O O . LYS A 1 197 ? -12.747 5.183 -5.314 1.00 76.12 197 LYS A O 1
ATOM 1539 N N . ASN A 1 198 ? -12.319 6.623 -3.627 1.00 87.06 198 ASN A N 1
ATOM 1540 C CA . ASN A 1 198 ? -10.987 6.124 -3.323 1.00 87.06 198 ASN A CA 1
ATOM 1541 C C . ASN A 1 198 ? -11.099 5.052 -2.244 1.00 87.06 198 ASN A C 1
ATOM 1543 O O . ASN A 1 198 ? -11.176 5.363 -1.054 1.00 87.06 198 ASN A O 1
ATOM 1547 N N . LYS A 1 199 ? -11.143 3.796 -2.681 1.00 93.62 199 LYS A N 1
ATOM 1548 C CA . LYS A 1 199 ? -11.311 2.627 -1.820 1.00 93.62 199 LYS A CA 1
ATOM 1549 C C . LYS A 1 199 ? -10.229 1.599 -2.117 1.00 93.62 199 LYS A C 1
ATOM 1551 O O . LYS A 1 199 ? -10.066 1.194 -3.261 1.00 93.62 199 LYS A O 1
ATOM 1556 N N . MET A 1 200 ? -9.549 1.132 -1.081 1.00 94.75 200 MET A N 1
ATOM 1557 C CA . MET A 1 200 ? -8.597 0.031 -1.147 1.00 94.75 200 MET A CA 1
ATOM 1558 C C . MET A 1 200 ? -9.139 -1.130 -0.323 1.00 94.75 200 MET A C 1
ATOM 1560 O O . MET A 1 200 ? -9.648 -0.936 0.783 1.00 94.75 200 MET A O 1
ATOM 1564 N N . VAL A 1 201 ? -9.075 -2.329 -0.889 1.00 96.44 201 VAL A N 1
ATOM 1565 C CA . VAL A 1 201 ? -9.461 -3.572 -0.223 1.00 96.44 201 VAL A CA 1
ATOM 1566 C C . VAL A 1 201 ? -8.212 -4.416 -0.063 1.00 96.44 201 VAL A C 1
ATOM 1568 O O . VAL A 1 201 ? -7.454 -4.591 -1.022 1.00 96.44 201 VAL A O 1
ATOM 1571 N N . LEU A 1 202 ? -8.016 -4.909 1.153 1.00 97.00 202 LEU A N 1
ATOM 1572 C CA . LEU A 1 202 ? -6.902 -5.750 1.528 1.00 97.00 202 LEU A CA 1
ATOM 1573 C C . LEU A 1 202 ? -7.395 -7.046 2.170 1.00 97.00 202 LEU A C 1
ATOM 1575 O O . LEU A 1 202 ? -8.400 -7.041 2.883 1.00 97.00 202 LEU A O 1
ATOM 1579 N N . GLU A 1 203 ? -6.666 -8.131 1.944 1.00 97.19 203 GLU A N 1
ATOM 1580 C CA . GLU A 1 203 ? -6.924 -9.444 2.536 1.00 97.19 203 GLU A CA 1
ATOM 1581 C C . GLU A 1 203 ? -5.794 -9.839 3.486 1.00 97.19 203 GLU A C 1
ATOM 1583 O O . GLU A 1 203 ? -4.621 -9.553 3.238 1.00 97.19 203 GLU A O 1
ATOM 1588 N N . LYS A 1 204 ? -6.148 -10.466 4.606 1.00 96.19 204 LYS A N 1
ATOM 1589 C CA . LYS A 1 204 ? -5.182 -10.904 5.614 1.00 96.19 204 LYS A CA 1
ATOM 1590 C C . LYS A 1 204 ? -4.371 -12.100 5.101 1.00 96.19 204 LYS A C 1
ATOM 1592 O O . LYS A 1 204 ? -4.953 -13.034 4.552 1.00 96.19 204 LYS A O 1
ATOM 1597 N N . GLN A 1 205 ? -3.048 -12.068 5.292 1.00 91.88 205 GLN A N 1
ATOM 1598 C CA . GLN A 1 205 ? -2.127 -13.159 4.918 1.00 91.88 205 GLN A CA 1
ATOM 1599 C C . GLN A 1 205 ? -1.845 -14.140 6.062 1.00 91.88 205 GLN A C 1
ATOM 1601 O O . GLN A 1 205 ? -1.809 -13.702 7.237 1.00 91.88 205 GLN A O 1
#

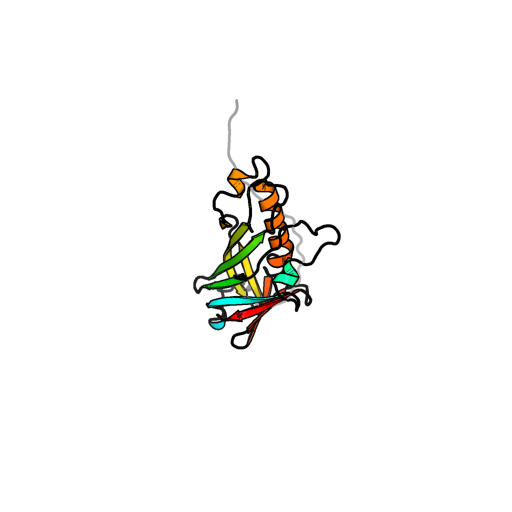pLDDT: mean 71.32, std 19.88, range [32.28, 97.38]

Foldseek 3Di:
DDDDDDDDDDDDDDDDDDDDDDDDDDDPPDPDDPPPPDQDQPDPLLAAKWQFQDWLNDGPQCQLCVDDPPPPQWFGFDAPPFMKHAHRVQKIKTKGKGWTDDDPPDPPDPGIKIKIWMWMFGWGADPQKIATDTDPPDTDIAIVVRCVLVVGCPDCSPPVVVVSVVSCCVRPNVQQNIFRWDDDPQKIWTAGPPDNSTIIIIGGD